Protein AF-A0A536ASY9-F1 (afdb_monomer)

Radius of gyration: 25.12 Å; Cα contacts (8 Å, |Δi|>4): 195; chains: 1; bounding box: 56×52×74 Å

Sequence (266 aa):
MPPTTAVLGLIAFAGVFLFILGVRQLRRSAGGTEDFQARLAAYGVTTAGAQALPQSGGGLRDTMNRLFQPAADRMGRGNTKKGKPSVAEQLQRADLKLRPSEFFMIQLGTAAVLGLIVVLRFHITLGSISVIFSPIAPIIGYFLPTFYVRYRISQRLKKFNGQLGDTLTLLSNALKAGYSFAQAIDTVAKNAVEPIGDEFGRAVREMNLGGSPDEALSNITKRIASNDFDLVATAYSIHRTVGGNLAEILDNIAYTIRERVRIKGE

Solvent-accessible surface area (backbone atoms only — not comparable to full-atom values): 14659 Å² total; per-residue (Å²): 130,67,72,66,58,60,54,52,52,51,51,48,50,49,52,53,49,50,48,52,48,48,53,50,48,49,60,55,53,62,67,55,62,61,65,57,54,55,53,50,62,75,62,70,72,73,88,81,76,80,76,88,76,87,83,82,76,93,46,74,66,59,60,48,48,64,66,44,44,68,57,52,52,55,62,56,62,66,47,65,82,68,84,53,78,48,70,58,53,50,28,53,40,39,72,41,85,59,52,62,69,54,51,50,49,53,24,52,50,38,12,50,51,40,31,50,47,48,51,62,56,35,75,74,70,57,61,84,70,38,67,75,59,54,65,52,42,28,52,50,23,43,47,47,56,58,51,52,45,53,49,44,26,52,52,50,42,51,49,34,61,70,48,42,25,62,49,30,44,55,35,18,52,32,39,71,74,67,41,51,71,70,56,20,41,44,55,45,19,76,71,43,60,84,58,50,10,59,50,36,43,48,28,44,52,40,37,75,73,71,43,51,67,67,57,32,41,49,51,44,34,73,42,60,67,42,70,74,53,42,52,51,44,49,52,50,52,49,33,72,73,76,51,81,64,62,36,59,55,33,38,55,50,18,50,54,47,45,54,54,50,52,66,72,73,108

Secondary structure (DSSP, 8-state):
--HHHHHHHHHHHHHHHHHHHHHHHHHHHTTTHHHHHHHHHHTT---S--PPP------HHHHHHHHHHHHHHHHHHHHGGGTPPPHHHHHHHTT----HHHHHHHHHHHHHHHHHHHHHHHTTTSGGGHHHHTTHHHHHHHHHHHHHHHHHHHHHHHHHHHHHHHHHHHHHHHHHTT--HHHHHHHHHHHPPTTHHHHHHHHHHHHHTT--HHHHHHHHHHHH--HHHHHHHHHHHHHHHH-S-HHHHHHHHHHHHHHHHHHHH-

Foldseek 3Di:
DPPVLVVLVVVLVVLVVVLVVVVVVVVVVLPPPCVVVVVVVVVPDDPPDDDDDDDDDDDPVVVVCVVCVVVCVVVQVVPVVPPDDDPVLLCLLLVNSDDPVRLVVQLQSQLVSQLSCLCSPLVPPPPPVSVVCNVVRSVCSNCVSVVVSVVSSVVLLVVCLVCLLVLLLQLLVCVVVVDDSLVSLVVSLVVDDPPSVVLSVQLNVCVVVVHDNLVSLVVSCSRNVHPLSVLLSVLVVCCVVVNDRNSVVSNVSSVVSVVVVVVVVD

pLDDT: mean 72.55, std 18.94, range [35.75, 96.31]

Structure (mmCIF, N/CA/C/O backbone):
data_AF-A0A536ASY9-F1
#
_entry.id   AF-A0A536ASY9-F1
#
loop_
_atom_site.group_PDB
_atom_site.id
_atom_site.type_symbol
_atom_site.label_atom_id
_atom_site.label_alt_id
_atom_site.label_comp_id
_atom_site.label_asym_id
_atom_site.label_entity_id
_atom_site.label_seq_id
_atom_site.pdbx_PDB_ins_code
_atom_site.Cartn_x
_atom_site.Cartn_y
_atom_site.Cartn_z
_atom_site.occupancy
_atom_site.B_iso_or_equiv
_atom_site.auth_seq_id
_atom_site.auth_comp_id
_atom_site.auth_asym_id
_atom_site.auth_atom_id
_atom_site.pdbx_PDB_model_num
ATOM 1 N N . MET A 1 1 ? 20.660 -11.328 -52.205 1.00 54.00 1 MET A N 1
ATOM 2 C CA . MET A 1 1 ? 20.793 -11.173 -50.738 1.00 54.00 1 MET A CA 1
ATOM 3 C C . MET A 1 1 ? 21.823 -12.182 -50.264 1.00 54.00 1 MET A C 1
ATOM 5 O O . MET A 1 1 ? 21.684 -13.338 -50.646 1.00 54.00 1 MET A O 1
ATOM 9 N N . PRO A 1 2 ? 22.879 -11.783 -49.541 1.00 60.50 2 PRO A N 1
ATOM 10 C CA . PRO A 1 2 ? 23.907 -12.735 -49.146 1.00 60.50 2 PRO A CA 1
ATOM 11 C C . PRO A 1 2 ? 23.332 -13.737 -48.125 1.00 60.50 2 PRO A C 1
ATOM 13 O O . PRO A 1 2 ? 22.653 -13.311 -47.192 1.00 60.50 2 PRO A O 1
ATOM 16 N N . PRO A 1 3 ? 23.580 -15.053 -48.272 1.00 58.06 3 PRO A N 1
ATOM 17 C CA . PRO A 1 3 ? 23.002 -16.100 -47.414 1.00 58.06 3 PRO A CA 1
ATOM 18 C C . PRO A 1 3 ? 23.360 -15.936 -45.928 1.00 58.06 3 PRO A C 1
ATOM 20 O O . PRO A 1 3 ? 22.661 -16.432 -45.047 1.00 58.06 3 PRO A O 1
ATOM 23 N N . THR A 1 4 ? 24.406 -15.169 -45.631 1.00 55.91 4 THR A N 1
ATOM 24 C CA . THR A 1 4 ? 24.848 -14.831 -44.277 1.00 55.91 4 THR A CA 1
ATOM 25 C C . THR A 1 4 ? 23.856 -13.948 -43.513 1.00 55.91 4 THR A C 1
ATOM 27 O O . THR A 1 4 ? 23.767 -14.066 -42.292 1.00 55.91 4 THR A O 1
ATOM 30 N N . THR A 1 5 ? 23.055 -13.108 -44.180 1.00 54.72 5 THR A N 1
ATOM 31 C CA . THR A 1 5 ? 22.102 -12.214 -43.490 1.00 54.72 5 THR A CA 1
ATOM 32 C C . THR A 1 5 ? 20.873 -12.954 -42.978 1.00 54.72 5 THR A C 1
ATOM 34 O O . THR A 1 5 ? 20.378 -12.644 -41.894 1.00 54.72 5 THR A O 1
ATOM 37 N N . ALA A 1 6 ? 20.416 -13.969 -43.714 1.00 59.28 6 ALA A N 1
ATOM 38 C CA . ALA A 1 6 ? 19.323 -14.836 -43.288 1.00 59.28 6 ALA A CA 1
ATOM 39 C C . ALA A 1 6 ? 19.730 -15.683 -42.072 1.00 59.28 6 ALA A C 1
ATOM 41 O O . ALA A 1 6 ? 18.980 -15.769 -41.102 1.00 59.28 6 ALA A O 1
ATOM 42 N N . VAL A 1 7 ? 20.950 -16.233 -42.083 1.00 61.84 7 VAL A N 1
ATOM 43 C CA . VAL A 1 7 ? 21.487 -17.046 -40.980 1.00 61.84 7 VAL A CA 1
ATOM 44 C C . VAL A 1 7 ? 21.657 -16.214 -39.704 1.00 61.84 7 VAL A C 1
ATOM 46 O O . VAL A 1 7 ? 21.221 -16.634 -38.634 1.00 61.84 7 VAL A O 1
ATOM 49 N N . LEU A 1 8 ? 22.210 -15.002 -39.801 1.00 56.38 8 LEU A N 1
ATOM 50 C CA . LEU A 1 8 ? 22.391 -14.123 -38.638 1.00 56.38 8 LEU A CA 1
ATOM 51 C C . LEU A 1 8 ? 21.057 -13.610 -38.070 1.00 56.38 8 LEU A C 1
ATOM 53 O O . LEU A 1 8 ? 20.911 -13.510 -36.851 1.00 56.38 8 LEU A O 1
ATOM 57 N N . GLY A 1 9 ? 20.061 -13.351 -38.925 1.00 57.38 9 GLY A N 1
ATOM 58 C CA . GLY A 1 9 ? 18.705 -13.007 -38.488 1.00 57.38 9 GLY A CA 1
ATOM 59 C C . GLY A 1 9 ? 18.024 -14.139 -37.713 1.00 57.38 9 GLY A C 1
ATOM 60 O O . GLY A 1 9 ? 17.377 -13.889 -36.696 1.00 57.38 9 GLY A O 1
ATOM 61 N N . LEU A 1 10 ? 18.231 -15.387 -38.139 1.00 66.00 10 LEU A N 1
ATOM 62 C CA . LEU A 1 10 ? 17.690 -16.580 -37.483 1.00 66.00 10 LEU A CA 1
ATOM 63 C C . LEU A 1 10 ? 18.351 -16.824 -36.117 1.00 66.00 10 LEU A C 1
ATOM 65 O O . LEU A 1 10 ? 17.661 -17.143 -35.152 1.00 66.00 10 LEU A O 1
ATOM 69 N N . ILE A 1 11 ? 19.660 -16.578 -36.003 1.00 63.66 11 ILE A N 1
ATOM 70 C CA . ILE A 1 11 ? 20.401 -16.659 -34.733 1.00 63.66 11 ILE A CA 1
ATOM 71 C C . ILE A 1 11 ? 19.955 -15.556 -33.762 1.00 63.66 11 ILE A C 1
ATOM 73 O O . ILE A 1 11 ? 19.741 -15.831 -32.581 1.00 63.66 11 ILE A O 1
ATOM 77 N N . ALA A 1 12 ? 19.754 -14.323 -34.241 1.00 57.31 12 ALA A N 1
ATOM 78 C CA . ALA A 1 12 ? 19.241 -13.229 -33.416 1.00 57.31 12 ALA A CA 1
ATOM 79 C C . ALA A 1 12 ? 17.821 -13.524 -32.909 1.00 57.31 12 ALA A C 1
ATOM 81 O O . ALA A 1 12 ? 17.538 -13.361 -31.722 1.00 57.31 12 ALA A O 1
ATOM 82 N N . PHE A 1 13 ? 16.943 -14.012 -33.790 1.00 64.88 13 PHE A N 1
ATOM 83 C CA . PHE A 1 13 ? 15.587 -14.411 -33.426 1.00 64.88 13 PHE A CA 1
ATOM 84 C C . PHE A 1 13 ? 15.594 -15.564 -32.418 1.00 64.88 13 PHE A C 1
ATOM 86 O O . PHE A 1 13 ? 14.902 -15.485 -31.408 1.00 64.88 13 PHE A O 1
ATOM 93 N N . ALA A 1 14 ? 16.430 -16.584 -32.626 1.00 65.62 14 ALA A N 1
ATOM 94 C CA . ALA A 1 14 ? 16.592 -17.696 -31.695 1.00 65.62 14 ALA A CA 1
ATOM 95 C C . ALA A 1 14 ? 17.138 -17.239 -30.333 1.00 65.62 14 ALA A C 1
ATOM 97 O O . ALA A 1 14 ? 16.646 -17.691 -29.305 1.00 65.62 14 ALA A O 1
ATOM 98 N N . GLY A 1 15 ? 18.091 -16.302 -30.297 1.00 62.78 15 GLY A N 1
ATOM 99 C CA . GLY A 1 15 ? 18.631 -15.737 -29.057 1.00 62.78 15 GLY A CA 1
ATOM 100 C C . GLY A 1 15 ? 17.598 -14.922 -28.275 1.00 62.78 15 GLY A C 1
ATOM 101 O O . GLY A 1 15 ? 17.453 -15.099 -27.067 1.00 62.78 15 GLY A O 1
ATOM 102 N N . VAL A 1 16 ? 16.819 -14.082 -28.962 1.00 63.00 16 VAL A N 1
ATOM 103 C CA . VAL A 1 16 ? 15.701 -13.334 -28.361 1.00 63.00 16 VAL A CA 1
ATOM 104 C C . VAL A 1 16 ? 14.607 -14.281 -27.883 1.00 63.00 16 VAL A C 1
ATOM 106 O O . VAL A 1 16 ? 14.083 -14.116 -26.786 1.00 63.00 16 VAL A O 1
ATOM 109 N N . PHE A 1 17 ? 14.287 -15.302 -28.673 1.00 65.31 17 PHE A N 1
ATOM 110 C CA . PHE A 1 17 ? 13.291 -16.308 -28.337 1.00 65.31 17 PHE A CA 1
ATOM 111 C C . PHE A 1 17 ? 13.719 -17.138 -27.123 1.00 65.31 17 PHE A C 1
ATOM 113 O O . PHE A 1 17 ? 12.933 -17.297 -26.194 1.00 65.31 17 PHE A O 1
ATOM 120 N N . LEU A 1 18 ? 14.979 -17.574 -27.061 1.00 64.94 18 LEU A N 1
ATOM 121 C CA . LEU A 1 18 ? 15.555 -18.268 -25.907 1.00 64.94 18 LEU A CA 1
ATOM 122 C C . LEU A 1 18 ? 15.653 -17.366 -24.678 1.00 64.94 18 LEU A C 1
ATOM 124 O O . LEU A 1 18 ? 15.426 -17.841 -23.571 1.00 64.94 18 LEU A O 1
ATOM 128 N N . PHE A 1 19 ? 15.916 -16.069 -24.842 1.00 64.00 19 PHE A N 1
ATOM 129 C CA . PHE A 1 19 ? 15.884 -15.118 -23.734 1.00 64.00 19 PHE A CA 1
ATOM 130 C C . PHE A 1 19 ? 14.463 -14.906 -23.208 1.00 64.00 19 PHE A C 1
ATOM 132 O O . PHE A 1 19 ? 14.239 -14.951 -22.002 1.00 64.00 19 PHE A O 1
ATOM 139 N N . ILE A 1 20 ? 13.479 -14.737 -24.094 1.00 64.44 20 ILE A N 1
ATOM 140 C CA . ILE A 1 20 ? 12.064 -14.622 -23.720 1.00 64.44 20 ILE A CA 1
ATOM 141 C C . ILE A 1 20 ? 11.587 -15.913 -23.049 1.00 64.44 20 ILE A C 1
ATOM 143 O O . ILE A 1 20 ? 10.871 -15.847 -22.049 1.00 64.44 20 ILE A O 1
ATOM 147 N N . LEU A 1 21 ? 11.997 -17.077 -23.557 1.00 65.44 21 LEU A N 1
ATOM 148 C CA . LEU A 1 21 ? 11.719 -18.370 -22.940 1.00 65.44 21 LEU A CA 1
ATOM 149 C C . LEU A 1 21 ? 12.423 -18.514 -21.592 1.00 65.44 21 LEU A C 1
ATOM 151 O O . LEU A 1 21 ? 11.775 -18.932 -20.643 1.00 65.44 21 LEU A O 1
ATOM 155 N N . GLY A 1 22 ? 13.679 -18.090 -21.465 1.00 61.22 22 GLY A N 1
ATOM 156 C CA . GLY A 1 22 ? 14.439 -18.104 -20.216 1.00 61.22 22 GLY A CA 1
ATOM 157 C C . GLY A 1 22 ? 13.829 -17.184 -19.161 1.00 61.22 22 GLY A C 1
ATOM 158 O O . GLY A 1 22 ? 13.623 -17.596 -18.027 1.00 61.22 22 GLY A O 1
ATOM 159 N N . VAL A 1 23 ? 13.418 -15.972 -19.539 1.00 59.25 23 VAL A N 1
ATOM 160 C CA . VAL A 1 23 ? 12.699 -15.042 -18.656 1.00 59.25 23 VAL A CA 1
ATOM 161 C C . VAL A 1 23 ? 11.307 -15.577 -18.305 1.00 59.25 23 VAL A C 1
ATOM 163 O O . VAL A 1 23 ? 10.875 -15.439 -17.162 1.00 59.25 23 VAL A O 1
ATOM 166 N N . ARG A 1 24 ? 10.596 -16.229 -19.237 1.00 63.19 24 ARG A N 1
ATOM 167 C CA . ARG A 1 24 ? 9.318 -16.912 -18.949 1.00 63.19 24 ARG A CA 1
ATOM 168 C C . ARG A 1 24 ? 9.499 -18.125 -18.039 1.00 63.19 24 ARG A C 1
ATOM 170 O O . ARG A 1 24 ? 8.642 -18.367 -17.195 1.00 63.19 24 ARG A O 1
ATOM 177 N N . GLN A 1 25 ? 10.594 -18.859 -18.186 1.00 56.12 25 GLN A N 1
ATOM 178 C CA . GLN A 1 25 ? 10.929 -20.023 -17.377 1.00 56.12 25 GLN A CA 1
ATOM 179 C C . GLN A 1 25 ? 11.357 -19.597 -15.972 1.00 56.12 25 GLN A C 1
ATOM 181 O O . GLN A 1 25 ? 10.863 -20.172 -15.010 1.00 56.12 25 GLN A O 1
ATOM 186 N N . LEU A 1 26 ? 12.142 -18.522 -15.834 1.00 53.06 26 LEU A N 1
ATOM 187 C CA . LEU A 1 26 ? 12.414 -17.894 -14.539 1.00 53.06 26 LEU A CA 1
ATOM 188 C C . LEU A 1 26 ? 11.131 -17.350 -13.900 1.00 53.06 26 LEU A C 1
ATOM 190 O O . LEU A 1 26 ? 10.909 -17.575 -12.718 1.00 53.06 26 LEU A O 1
ATOM 194 N N . ARG A 1 27 ? 10.240 -16.705 -14.668 1.00 53.81 27 ARG A N 1
ATOM 195 C CA . ARG A 1 27 ? 8.932 -16.256 -14.155 1.00 53.81 27 ARG A CA 1
ATOM 196 C C . ARG A 1 27 ? 8.034 -17.410 -13.702 1.00 53.81 27 ARG A C 1
ATOM 198 O O . ARG A 1 27 ? 7.307 -17.234 -12.734 1.00 53.81 27 ARG A O 1
ATOM 205 N N . ARG A 1 28 ? 8.073 -18.571 -14.368 1.00 47.38 28 ARG A N 1
ATOM 206 C CA . ARG A 1 28 ? 7.365 -19.782 -13.910 1.00 47.38 28 ARG A CA 1
ATOM 207 C C . ARG A 1 28 ? 8.033 -20.401 -12.683 1.00 47.38 28 ARG A C 1
ATOM 209 O O . ARG A 1 28 ? 7.335 -20.833 -11.777 1.00 47.38 28 ARG A O 1
ATOM 216 N N . SER A 1 29 ? 9.363 -20.401 -12.624 1.00 40.88 29 SER A N 1
ATOM 217 C CA . SER A 1 29 ? 10.111 -20.964 -11.496 1.00 40.88 29 SER A CA 1
ATOM 218 C C . SER A 1 29 ? 10.029 -20.095 -10.235 1.00 40.88 29 SER A C 1
ATOM 220 O O . SER A 1 29 ? 10.077 -20.631 -9.134 1.00 40.88 29 SER A O 1
ATOM 222 N N . ALA A 1 30 ? 9.816 -18.783 -10.381 1.00 43.06 30 ALA A N 1
ATOM 223 C CA . ALA A 1 30 ? 9.540 -17.857 -9.281 1.00 43.06 30 ALA A CA 1
ATOM 224 C C . ALA A 1 30 ? 8.180 -18.102 -8.591 1.00 43.06 30 ALA A C 1
ATOM 226 O O . ALA A 1 30 ? 7.923 -17.532 -7.535 1.00 43.06 30 ALA A O 1
ATOM 227 N N . GLY A 1 31 ? 7.313 -18.950 -9.162 1.00 38.94 31 GLY A N 1
ATOM 228 C CA . GLY A 1 31 ? 6.068 -19.397 -8.531 1.00 38.94 31 GLY A CA 1
ATOM 229 C C . GLY A 1 31 ? 6.172 -20.722 -7.764 1.00 38.94 31 GLY A C 1
ATOM 230 O O . GLY A 1 31 ? 5.204 -21.098 -7.122 1.00 38.94 31 GLY A O 1
ATOM 231 N N . GLY A 1 32 ? 7.300 -21.444 -7.831 1.00 37.22 32 GLY A N 1
ATOM 232 C CA . GLY A 1 32 ? 7.384 -22.836 -7.353 1.00 37.22 32 GLY A CA 1
ATOM 233 C C . GLY A 1 32 ? 8.095 -23.054 -6.015 1.00 37.22 32 GLY A C 1
ATOM 234 O O . GLY A 1 32 ? 7.998 -24.136 -5.442 1.00 37.22 32 GLY A O 1
ATOM 235 N N . THR A 1 33 ? 8.830 -22.065 -5.502 1.00 44.41 33 THR A N 1
ATOM 236 C CA . THR A 1 33 ? 9.664 -22.260 -4.301 1.00 44.41 33 THR A CA 1
ATOM 237 C C . THR A 1 33 ? 8.915 -22.005 -2.991 1.00 44.41 33 THR A C 1
ATOM 239 O O . THR A 1 33 ? 9.311 -22.542 -1.957 1.00 44.41 33 THR A O 1
ATOM 242 N N . GLU A 1 34 ? 7.824 -21.231 -3.027 1.00 45.38 34 GLU A N 1
ATOM 243 C CA . GLU A 1 34 ? 6.980 -20.976 -1.850 1.00 45.38 34 GLU A CA 1
ATOM 244 C C . GLU A 1 34 ? 6.149 -22.205 -1.456 1.00 45.38 34 GLU A C 1
ATOM 246 O O . GLU A 1 34 ? 6.041 -22.486 -0.267 1.00 45.38 34 GLU A O 1
ATOM 251 N N . ASP A 1 35 ? 5.667 -23.006 -2.414 1.00 49.31 35 ASP A N 1
ATOM 252 C CA . ASP A 1 35 ? 4.874 -24.209 -2.114 1.00 49.31 35 ASP A CA 1
ATOM 253 C C . ASP A 1 35 ? 5.671 -25.253 -1.324 1.00 49.31 35 ASP A C 1
ATOM 255 O O . ASP A 1 35 ? 5.129 -25.940 -0.462 1.00 49.31 35 ASP A O 1
ATOM 259 N N . PHE A 1 36 ? 6.976 -25.369 -1.577 1.00 46.22 36 PHE A N 1
ATOM 260 C CA . PHE A 1 36 ? 7.814 -26.360 -0.906 1.00 46.22 36 PHE A CA 1
ATOM 261 C C . PHE A 1 36 ? 8.186 -25.933 0.521 1.00 46.22 36 PHE A C 1
ATOM 263 O O . PHE A 1 36 ? 8.104 -26.734 1.450 1.00 46.22 36 PHE A O 1
ATOM 270 N N . GLN A 1 37 ? 8.533 -24.658 0.724 1.00 48.84 37 GLN A N 1
ATOM 271 C CA . GLN A 1 37 ? 8.855 -24.132 2.056 1.00 48.84 37 GLN A CA 1
ATOM 272 C C . GLN A 1 37 ? 7.610 -23.959 2.937 1.00 48.84 37 GLN A C 1
ATOM 274 O O . GLN A 1 37 ? 7.674 -24.264 4.128 1.00 48.84 37 GLN A O 1
ATOM 279 N N . ALA A 1 38 ? 6.467 -23.562 2.364 1.00 51.09 38 ALA A N 1
ATOM 280 C CA . ALA A 1 38 ? 5.193 -23.486 3.080 1.00 51.09 38 ALA A CA 1
ATOM 281 C C . ALA A 1 38 ? 4.694 -24.874 3.524 1.00 51.09 38 ALA A C 1
ATOM 283 O O . ALA A 1 38 ? 4.162 -25.013 4.624 1.00 51.09 38 ALA A O 1
ATOM 284 N N . ARG A 1 39 ? 4.937 -25.921 2.719 1.00 54.00 39 ARG A N 1
ATOM 285 C CA . ARG A 1 39 ? 4.650 -27.317 3.095 1.00 54.00 39 ARG A CA 1
ATOM 286 C C . ARG A 1 39 ? 5.547 -27.824 4.222 1.00 54.00 39 ARG A C 1
ATOM 288 O O . ARG A 1 39 ? 5.068 -28.543 5.087 1.00 54.00 39 ARG A O 1
ATOM 295 N N . LEU A 1 40 ? 6.820 -27.434 4.253 1.00 54.59 40 LEU A N 1
ATOM 296 C CA . LEU A 1 40 ? 7.745 -27.847 5.315 1.00 54.59 40 LEU A CA 1
ATOM 297 C C . LEU A 1 40 ? 7.456 -27.145 6.651 1.00 54.59 40 LEU A C 1
ATOM 299 O O . LEU A 1 40 ? 7.537 -27.778 7.701 1.00 54.59 40 LEU A O 1
ATOM 303 N N . ALA A 1 41 ? 7.048 -25.873 6.613 1.00 55.72 41 ALA A N 1
ATOM 304 C CA . ALA A 1 41 ? 6.627 -25.130 7.802 1.00 55.72 41 ALA A CA 1
ATOM 305 C C . ALA A 1 41 ? 5.331 -25.690 8.420 1.00 55.72 41 ALA A C 1
ATOM 307 O O . ALA A 1 41 ? 5.194 -25.702 9.641 1.00 55.72 41 ALA A O 1
ATOM 308 N N . ALA A 1 42 ? 4.418 -26.217 7.594 1.00 54.91 42 ALA A N 1
ATOM 309 C CA . ALA A 1 42 ? 3.191 -26.868 8.056 1.00 54.91 42 ALA A CA 1
ATOM 310 C C . ALA A 1 42 ? 3.430 -28.210 8.780 1.00 54.91 42 ALA A C 1
ATOM 312 O O . ALA A 1 42 ? 2.560 -28.652 9.524 1.00 54.91 42 ALA A O 1
ATOM 313 N N . TYR A 1 43 ? 4.597 -28.844 8.598 1.00 55.97 43 TYR A N 1
ATOM 314 C CA . TYR A 1 43 ? 4.920 -30.142 9.206 1.00 55.97 43 TYR A CA 1
ATOM 315 C C . TYR A 1 43 ? 5.784 -30.068 10.471 1.00 55.97 43 TYR A C 1
ATOM 317 O O . TYR A 1 43 ? 6.100 -31.114 11.030 1.00 55.97 43 TYR A O 1
ATOM 325 N N . GLY A 1 44 ? 6.150 -28.873 10.956 1.00 47.00 44 GLY A N 1
ATOM 326 C CA . GLY A 1 44 ? 6.787 -28.718 12.272 1.00 47.00 44 GLY A CA 1
ATOM 327 C C . GLY A 1 44 ? 8.039 -29.581 12.490 1.00 47.00 44 GLY A C 1
ATOM 328 O O . GLY A 1 44 ? 8.325 -29.966 13.622 1.00 47.00 44 GLY A O 1
ATOM 329 N N . VAL A 1 45 ? 8.777 -29.919 11.426 1.00 40.56 45 VAL A N 1
ATOM 330 C CA . VAL A 1 45 ? 9.991 -30.734 11.536 1.00 40.56 45 VAL A CA 1
ATOM 331 C C . VAL A 1 45 ? 11.114 -29.844 12.056 1.00 40.56 45 VAL A C 1
ATOM 333 O O . VAL A 1 45 ? 11.728 -29.073 11.320 1.00 40.56 45 VAL A O 1
ATOM 336 N N . THR A 1 46 ? 11.370 -29.945 13.355 1.00 41.53 46 THR A N 1
ATOM 337 C CA . THR A 1 46 ? 12.570 -29.422 13.995 1.00 41.53 46 THR A CA 1
ATOM 338 C C . THR A 1 46 ? 13.791 -30.103 13.378 1.00 41.53 46 THR A C 1
ATOM 340 O O . THR A 1 46 ? 13.939 -31.322 13.405 1.00 41.53 46 THR A O 1
ATOM 343 N N . THR A 1 47 ? 14.706 -29.318 12.809 1.00 45.19 47 THR A N 1
ATOM 344 C CA . THR A 1 47 ? 16.026 -29.783 12.357 1.00 45.19 47 THR A CA 1
ATOM 345 C C . THR A 1 47 ? 16.941 -30.049 13.556 1.00 45.19 47 THR A C 1
ATOM 347 O O . THR A 1 47 ? 18.009 -29.459 13.684 1.00 45.19 47 THR A O 1
ATOM 350 N N . ALA A 1 48 ? 16.515 -30.929 14.456 1.00 40.75 48 ALA A N 1
ATOM 351 C CA . ALA A 1 48 ? 17.344 -31.534 15.485 1.00 40.75 48 ALA A CA 1
ATOM 352 C C . ALA A 1 48 ? 17.624 -32.978 15.044 1.00 40.75 48 ALA A C 1
ATOM 354 O O . ALA A 1 48 ? 16.984 -33.910 15.517 1.00 40.75 48 ALA A O 1
ATOM 355 N N . GLY A 1 49 ? 18.524 -33.161 14.068 1.00 41.03 49 GLY A N 1
ATOM 356 C CA . GLY A 1 49 ? 18.952 -34.513 13.676 1.00 41.03 49 GLY A CA 1
ATOM 357 C C . GLY A 1 49 ? 19.315 -34.775 12.214 1.00 41.03 49 GLY A C 1
ATOM 358 O O . GLY A 1 49 ? 19.535 -35.931 11.872 1.00 41.03 49 GLY A O 1
ATOM 359 N N . ALA A 1 50 ? 19.422 -33.773 11.336 1.00 38.12 50 ALA A N 1
ATOM 360 C CA . ALA A 1 50 ? 19.966 -34.006 9.995 1.00 38.12 50 ALA A CA 1
ATOM 361 C C . ALA A 1 50 ? 21.498 -33.887 10.028 1.00 38.12 50 ALA A C 1
ATOM 363 O O . ALA A 1 50 ? 22.061 -32.800 9.898 1.00 38.12 50 ALA A O 1
ATOM 364 N N . GLN A 1 51 ? 22.157 -35.023 10.264 1.00 35.75 51 GLN A N 1
ATOM 365 C CA . GLN A 1 51 ? 23.597 -35.200 10.093 1.00 35.75 51 GLN A CA 1
ATOM 366 C C . GLN A 1 51 ? 24.061 -34.666 8.732 1.00 35.75 51 GLN A C 1
ATOM 368 O O . GLN A 1 51 ? 23.413 -34.858 7.702 1.00 35.75 51 GLN A O 1
ATOM 373 N N . ALA A 1 52 ? 25.206 -33.987 8.763 1.00 46.38 52 ALA A N 1
ATOM 374 C CA . ALA A 1 52 ? 25.883 -33.426 7.611 1.00 46.38 52 ALA A CA 1
ATOM 375 C C . ALA A 1 52 ? 26.131 -34.483 6.522 1.00 46.38 52 ALA A C 1
ATOM 377 O O . ALA A 1 52 ? 26.825 -35.472 6.752 1.00 46.38 52 ALA A O 1
ATOM 378 N N . LEU A 1 53 ? 25.631 -34.219 5.314 1.00 38.06 53 LEU A N 1
ATOM 379 C CA . LEU A 1 53 ? 26.140 -34.833 4.090 1.00 38.06 53 LEU A CA 1
ATOM 380 C C . LEU A 1 53 ? 27.089 -33.834 3.405 1.00 38.06 53 LEU A C 1
ATOM 382 O O . LEU A 1 53 ? 26.690 -32.691 3.163 1.00 38.06 53 LEU A O 1
ATOM 386 N N . PRO A 1 54 ? 28.336 -34.223 3.085 1.00 43.66 54 PRO A N 1
ATOM 387 C CA . PRO A 1 54 ? 29.291 -33.352 2.421 1.00 43.66 54 PRO A CA 1
ATOM 388 C C . PRO A 1 54 ? 28.978 -33.300 0.922 1.00 43.66 54 PRO A C 1
ATOM 390 O O . PRO A 1 54 ? 29.125 -34.295 0.216 1.00 43.66 54 PRO A O 1
ATOM 393 N N . GLN A 1 55 ? 28.573 -32.136 0.410 1.00 42.94 55 GLN A N 1
ATOM 394 C CA . GLN A 1 55 ? 28.591 -31.890 -1.034 1.00 42.94 55 GLN A CA 1
ATOM 395 C C . GLN A 1 55 ? 29.900 -31.206 -1.421 1.00 42.94 55 GLN A C 1
ATOM 397 O O . GLN A 1 55 ? 30.044 -29.986 -1.391 1.00 42.94 55 GLN A O 1
ATOM 402 N N . SER A 1 56 ? 30.873 -32.050 -1.758 1.00 43.25 56 SER A N 1
ATOM 403 C CA . SER A 1 56 ? 32.052 -31.704 -2.542 1.00 43.25 56 SER A CA 1
ATOM 404 C C . SER A 1 56 ? 31.660 -31.104 -3.894 1.00 43.25 56 SER A C 1
ATOM 406 O O . SER A 1 56 ? 30.768 -31.620 -4.564 1.00 43.25 56 SER A O 1
ATOM 408 N N . GLY A 1 57 ? 32.418 -30.103 -4.347 1.00 38.28 57 GLY A N 1
ATOM 409 C CA . GLY A 1 57 ? 32.569 -29.813 -5.775 1.00 38.28 57 GLY A CA 1
ATOM 410 C C . GLY A 1 57 ? 32.536 -28.330 -6.110 1.00 38.28 57 GLY A C 1
ATOM 411 O O . GLY A 1 57 ? 31.491 -27.801 -6.470 1.00 38.28 57 GLY A O 1
ATOM 412 N N . GLY A 1 58 ? 33.695 -27.671 -6.026 1.00 52.16 58 GLY A N 1
ATOM 413 C CA . GLY A 1 58 ? 33.880 -26.264 -6.376 1.00 52.16 58 GLY A CA 1
ATOM 414 C C . GLY A 1 58 ? 33.426 -25.947 -7.800 1.00 52.16 58 GLY A C 1
ATOM 415 O O . GLY A 1 58 ? 34.115 -26.243 -8.775 1.00 52.16 58 GLY A O 1
ATOM 416 N N . GLY A 1 59 ? 32.264 -25.313 -7.912 1.00 56.12 59 GLY A N 1
ATOM 417 C CA . GLY A 1 59 ? 31.766 -24.777 -9.165 1.00 56.12 59 GLY A CA 1
ATOM 418 C C . GLY A 1 59 ? 32.305 -23.372 -9.407 1.00 56.12 59 GLY A C 1
ATOM 419 O O . GLY A 1 59 ? 32.419 -22.574 -8.479 1.00 56.12 59 GLY A O 1
ATOM 420 N N . LEU A 1 60 ? 32.514 -23.031 -10.682 1.00 52.09 60 LEU A N 1
ATOM 421 C CA . LEU A 1 60 ? 32.777 -21.672 -11.183 1.00 52.09 60 LEU A CA 1
ATOM 422 C C . LEU A 1 60 ? 31.878 -20.610 -10.509 1.00 52.09 60 LEU A C 1
ATOM 424 O O . LEU A 1 60 ? 32.283 -19.474 -10.303 1.00 52.09 60 LEU A O 1
ATOM 428 N N . ARG A 1 61 ? 30.662 -21.008 -10.120 1.00 52.38 61 ARG A N 1
ATOM 429 C CA . ARG A 1 61 ? 29.656 -20.215 -9.404 1.00 52.38 61 ARG A CA 1
ATOM 430 C C . ARG A 1 61 ? 30.104 -19.724 -8.020 1.00 52.38 61 ARG A C 1
ATOM 432 O O . ARG A 1 61 ? 29.823 -18.574 -7.695 1.00 52.38 61 ARG A O 1
ATOM 439 N N . ASP A 1 62 ? 30.818 -20.529 -7.237 1.00 59.91 62 ASP A N 1
ATOM 440 C CA . ASP A 1 62 ? 31.253 -20.148 -5.883 1.00 59.91 62 ASP A CA 1
ATOM 441 C C . ASP A 1 62 ? 32.501 -19.266 -5.911 1.00 59.91 62 ASP A C 1
ATOM 443 O O . ASP A 1 62 ? 32.610 -18.299 -5.152 1.00 59.91 62 ASP A O 1
ATOM 447 N N . THR A 1 63 ? 33.412 -19.532 -6.848 1.00 63.69 63 THR A N 1
ATOM 448 C CA . THR A 1 63 ? 34.584 -18.687 -7.105 1.00 63.69 63 THR A CA 1
ATOM 449 C C . THR A 1 63 ? 34.170 -17.329 -7.669 1.00 63.69 63 THR A C 1
ATOM 451 O O . THR A 1 63 ? 34.696 -16.306 -7.239 1.00 63.69 63 THR A O 1
ATOM 454 N N . MET A 1 64 ? 33.176 -17.295 -8.564 1.00 51.44 64 MET A N 1
ATOM 455 C CA . MET A 1 64 ? 32.605 -16.050 -9.092 1.00 51.44 64 MET A CA 1
ATOM 456 C C . MET A 1 64 ? 31.845 -15.278 -8.008 1.00 51.44 64 MET A C 1
ATOM 458 O O . MET A 1 64 ? 32.035 -14.071 -7.883 1.00 51.44 64 MET A O 1
ATOM 462 N N . ASN A 1 65 ? 31.057 -15.951 -7.161 1.00 54.28 65 ASN A N 1
ATOM 463 C CA . ASN A 1 65 ? 30.390 -15.298 -6.032 1.00 54.28 65 ASN A CA 1
ATOM 464 C C . ASN A 1 65 ? 31.392 -14.652 -5.066 1.00 54.28 65 ASN A C 1
ATOM 466 O O . ASN A 1 65 ? 31.187 -13.510 -4.665 1.00 54.28 65 ASN A O 1
ATOM 470 N N . ARG A 1 66 ? 32.507 -15.319 -4.746 1.00 61.88 66 ARG A N 1
ATOM 471 C CA . ARG A 1 66 ? 33.571 -14.729 -3.913 1.00 61.88 66 ARG A CA 1
ATOM 472 C C . ARG A 1 66 ? 34.293 -13.563 -4.594 1.00 61.88 66 ARG A C 1
ATOM 474 O O . ARG A 1 66 ? 34.686 -12.624 -3.909 1.00 61.88 66 ARG A O 1
ATOM 481 N N . LEU A 1 67 ? 34.433 -13.587 -5.923 1.00 62.44 67 LEU A N 1
ATOM 482 C CA . LEU A 1 67 ? 35.056 -12.500 -6.688 1.00 62.44 67 LEU A CA 1
ATOM 483 C C . LEU A 1 67 ? 34.175 -11.241 -6.764 1.00 62.44 67 LEU A C 1
ATOM 485 O O . LEU A 1 67 ? 34.688 -10.125 -6.710 1.00 62.44 67 LEU A O 1
ATOM 489 N N . PHE A 1 68 ? 32.854 -11.410 -6.891 1.00 56.88 68 PHE A N 1
ATOM 490 C CA . PHE A 1 68 ? 31.915 -10.304 -7.120 1.00 56.88 68 PHE A CA 1
ATOM 491 C C . PHE A 1 68 ? 31.221 -9.784 -5.854 1.00 56.88 68 PHE A C 1
ATOM 493 O O . PHE A 1 68 ? 30.703 -8.666 -5.872 1.00 56.88 68 PHE A O 1
ATOM 500 N N . GLN A 1 69 ? 31.262 -10.522 -4.741 1.00 60.25 69 GLN A N 1
ATOM 501 C CA . GLN A 1 69 ? 30.798 -10.060 -3.424 1.00 60.25 69 GLN A CA 1
ATOM 502 C C . GLN A 1 69 ? 31.395 -8.708 -2.984 1.00 60.25 69 GLN A C 1
ATOM 504 O O . GLN A 1 69 ? 30.616 -7.820 -2.636 1.00 60.25 69 GLN A O 1
ATOM 509 N N . PRO A 1 70 ? 32.718 -8.452 -3.065 1.00 54.31 70 PRO A N 1
ATOM 510 C CA . PRO A 1 70 ? 33.268 -7.164 -2.636 1.00 54.31 70 PRO A CA 1
ATOM 511 C C . PRO A 1 70 ? 32.852 -5.990 -3.539 1.00 54.31 70 PRO A C 1
ATOM 513 O O . PRO A 1 70 ? 32.790 -4.850 -3.074 1.00 54.31 70 PRO A O 1
ATOM 516 N N . ALA A 1 71 ? 32.528 -6.240 -4.812 1.00 55.28 71 ALA A N 1
ATOM 517 C CA . ALA A 1 71 ? 31.991 -5.225 -5.719 1.00 55.28 71 ALA A CA 1
ATOM 518 C C . ALA A 1 71 ? 30.498 -4.962 -5.456 1.00 55.28 71 ALA A C 1
ATOM 520 O O . ALA A 1 71 ? 30.078 -3.804 -5.428 1.00 55.28 71 ALA A O 1
ATOM 521 N N . ALA A 1 72 ? 29.719 -6.016 -5.192 1.00 54.81 72 ALA A N 1
ATOM 522 C CA . ALA A 1 72 ? 28.307 -5.929 -4.826 1.00 54.81 72 ALA A CA 1
ATOM 523 C C . ALA A 1 72 ? 28.102 -5.206 -3.481 1.00 54.81 72 ALA A C 1
ATOM 525 O O . ALA A 1 72 ? 27.232 -4.341 -3.379 1.00 54.81 72 ALA A O 1
ATOM 526 N N . ASP A 1 73 ? 28.964 -5.460 -2.492 1.00 56.03 73 ASP A N 1
ATOM 527 C CA . ASP A 1 73 ? 28.911 -4.799 -1.183 1.00 56.03 73 ASP A CA 1
ATOM 528 C C . ASP A 1 73 ? 29.350 -3.330 -1.241 1.00 56.03 73 ASP A C 1
ATOM 530 O O . ASP A 1 73 ? 28.778 -2.478 -0.553 1.00 56.03 73 ASP A O 1
ATOM 534 N N . ARG A 1 74 ? 30.327 -2.986 -2.094 1.00 54.94 74 ARG A N 1
ATOM 535 C CA . ARG A 1 74 ? 30.751 -1.587 -2.295 1.00 54.94 74 ARG A CA 1
ATOM 536 C C . ARG A 1 74 ? 29.713 -0.770 -3.064 1.00 54.94 74 ARG A C 1
ATOM 538 O O . ARG A 1 74 ? 29.494 0.391 -2.722 1.00 54.94 74 ARG A O 1
ATOM 545 N N . MET A 1 75 ? 29.024 -1.368 -4.036 1.00 50.12 75 MET A N 1
ATOM 546 C CA . MET A 1 75 ? 27.914 -0.709 -4.739 1.00 50.12 75 MET A CA 1
ATOM 547 C C . MET A 1 75 ? 26.638 -0.636 -3.880 1.00 50.12 75 MET A C 1
ATOM 549 O O . MET A 1 75 ? 25.899 0.346 -3.964 1.00 50.12 75 MET A O 1
ATOM 553 N N . GLY A 1 76 ? 26.405 -1.626 -3.010 1.00 45.03 76 GLY A N 1
ATOM 554 C CA . GLY A 1 76 ? 25.275 -1.665 -2.078 1.00 45.03 76 GLY A CA 1
ATOM 555 C C . GLY A 1 76 ? 25.390 -0.676 -0.913 1.00 45.03 76 GLY A C 1
ATOM 556 O O . GLY A 1 76 ? 24.391 -0.077 -0.517 1.00 45.03 76 GLY A O 1
ATOM 557 N N . ARG A 1 77 ? 26.602 -0.431 -0.393 1.00 44.75 77 ARG A N 1
ATOM 558 C CA . ARG A 1 77 ? 26.821 0.490 0.742 1.00 44.75 77 ARG A CA 1
ATOM 559 C C . ARG A 1 77 ? 26.895 1.974 0.372 1.00 44.75 77 ARG A C 1
ATOM 561 O O . ARG A 1 77 ? 26.712 2.816 1.246 1.00 44.75 77 ARG A O 1
ATOM 568 N N . GLY A 1 78 ? 27.131 2.320 -0.894 1.00 38.53 78 GLY A N 1
ATOM 569 C CA . GLY A 1 78 ? 27.196 3.723 -1.330 1.00 38.53 78 GLY A CA 1
ATOM 570 C C . GLY A 1 78 ? 25.831 4.420 -1.419 1.00 38.53 78 GLY A C 1
ATOM 571 O O . GLY A 1 78 ? 25.739 5.631 -1.221 1.00 38.53 78 GLY A O 1
ATOM 572 N N . ASN A 1 79 ? 24.757 3.666 -1.679 1.00 43.31 79 ASN A N 1
ATOM 573 C CA . ASN A 1 79 ? 23.431 4.228 -1.965 1.00 43.31 79 ASN A CA 1
ATOM 574 C C . ASN A 1 79 ? 22.468 4.273 -0.768 1.00 43.31 79 ASN A C 1
ATOM 576 O O . ASN A 1 79 ? 21.459 4.975 -0.843 1.00 43.31 79 ASN A O 1
ATOM 580 N N . THR A 1 80 ? 22.777 3.612 0.350 1.00 44.03 80 THR A N 1
ATOM 581 C CA . THR A 1 80 ? 21.964 3.680 1.580 1.00 44.03 80 THR A CA 1
ATOM 582 C C . THR A 1 80 ? 22.101 5.016 2.321 1.00 44.03 80 THR A C 1
ATOM 584 O O . THR A 1 80 ? 21.215 5.377 3.087 1.00 44.03 80 THR A O 1
ATOM 587 N N . LYS A 1 81 ? 23.135 5.824 2.035 1.00 44.34 81 LYS A N 1
ATOM 588 C CA . LYS A 1 81 ? 23.320 7.168 2.624 1.00 44.34 81 LYS A CA 1
ATOM 589 C C . LYS A 1 81 ? 22.455 8.284 2.006 1.00 44.34 81 LYS A C 1
ATOM 591 O O . LYS A 1 81 ? 22.536 9.416 2.464 1.00 44.34 81 LYS A O 1
ATOM 596 N N . LYS A 1 82 ? 21.632 8.010 0.982 1.00 43.22 82 LYS A N 1
ATOM 597 C CA . LYS A 1 82 ? 20.830 9.040 0.274 1.00 43.22 82 LYS A CA 1
ATOM 598 C C . LYS A 1 82 ? 19.313 8.799 0.262 1.00 43.22 82 LYS A C 1
ATOM 600 O O . LYS A 1 82 ? 18.631 9.334 -0.607 1.00 43.22 82 LYS A O 1
ATOM 605 N N . GLY A 1 83 ? 18.776 7.997 1.186 1.00 45.81 83 GLY A N 1
ATOM 606 C CA . GLY A 1 83 ? 17.321 7.810 1.321 1.00 45.81 83 GLY A CA 1
ATOM 607 C C . GLY A 1 83 ? 16.633 7.202 0.089 1.00 45.81 83 GLY A C 1
ATOM 608 O O . GLY A 1 83 ? 15.423 7.329 -0.070 1.00 45.81 83 GLY A O 1
ATOM 609 N N . LYS A 1 84 ? 17.391 6.565 -0.817 1.00 45.25 84 LYS A N 1
ATOM 610 C CA . LYS A 1 84 ? 16.834 5.872 -1.983 1.00 45.25 84 LYS A CA 1
ATOM 611 C C . LYS A 1 84 ? 16.494 4.432 -1.580 1.00 45.25 84 LYS A C 1
ATOM 613 O O . LYS A 1 84 ? 17.382 3.755 -1.061 1.00 45.25 84 LYS A O 1
ATOM 618 N N . PRO A 1 85 ? 15.261 3.953 -1.830 1.00 55.28 85 PRO A N 1
ATOM 619 C CA . PRO A 1 85 ? 14.846 2.612 -1.436 1.00 55.28 85 PRO A CA 1
ATOM 620 C C . PRO A 1 85 ? 15.711 1.557 -2.126 1.00 55.28 85 PRO A C 1
ATOM 622 O O . PRO A 1 85 ? 16.029 1.687 -3.317 1.00 55.28 85 PRO A O 1
ATOM 625 N N . SER A 1 86 ? 16.089 0.520 -1.375 1.00 64.88 86 SER A N 1
ATOM 626 C CA . SER A 1 86 ? 16.910 -0.590 -1.878 1.00 64.88 86 SER A CA 1
ATOM 627 C C . SER A 1 86 ? 16.232 -1.270 -3.072 1.00 64.88 86 SER A C 1
ATOM 629 O O . SER A 1 86 ? 15.010 -1.251 -3.201 1.00 64.88 86 SER A O 1
ATOM 631 N N . VAL A 1 87 ? 17.002 -1.912 -3.955 1.00 60.09 87 VAL A N 1
ATOM 632 C CA . VAL A 1 87 ? 16.436 -2.691 -5.074 1.00 60.09 87 VAL A CA 1
ATOM 633 C C . VAL A 1 87 ? 15.493 -3.780 -4.549 1.00 60.09 87 VAL A C 1
ATOM 635 O O . VAL A 1 87 ? 14.429 -3.987 -5.121 1.00 60.09 87 VAL A O 1
ATOM 638 N N . ALA A 1 88 ? 15.824 -4.401 -3.412 1.00 58.59 88 ALA A N 1
ATOM 639 C CA . ALA A 1 88 ? 14.944 -5.355 -2.735 1.00 58.59 88 ALA A CA 1
ATOM 640 C C . ALA A 1 88 ? 13.617 -4.710 -2.295 1.00 58.59 88 ALA A C 1
ATOM 642 O O . ALA A 1 88 ? 12.548 -5.276 -2.494 1.00 58.59 88 ALA A O 1
ATOM 643 N N . GLU A 1 89 ? 13.685 -3.491 -1.764 1.00 62.00 89 GLU A N 1
ATOM 644 C CA . GLU A 1 89 ? 12.518 -2.731 -1.318 1.00 62.00 89 GLU A CA 1
ATOM 645 C C . GLU A 1 89 ? 11.646 -2.288 -2.503 1.00 62.00 89 GLU A C 1
ATOM 647 O O . GLU A 1 89 ? 10.424 -2.348 -2.433 1.00 62.00 89 GLU A O 1
ATOM 652 N N . GLN A 1 90 ? 12.252 -1.909 -3.632 1.00 60.25 90 GLN A N 1
ATOM 653 C CA . GLN A 1 90 ? 11.524 -1.606 -4.869 1.00 60.25 90 GLN A CA 1
ATOM 654 C C . GLN A 1 90 ? 10.832 -2.851 -5.440 1.00 60.25 90 GLN A C 1
ATOM 656 O O . GLN A 1 90 ? 9.686 -2.763 -5.873 1.00 60.25 90 GLN A O 1
ATOM 661 N N . LEU A 1 91 ? 11.488 -4.013 -5.414 1.00 63.38 91 LEU A N 1
ATOM 662 C CA . LEU A 1 91 ? 10.890 -5.277 -5.854 1.00 63.38 91 LEU A CA 1
ATOM 663 C C . LEU A 1 91 ? 9.723 -5.691 -4.951 1.00 63.38 91 LEU A C 1
ATOM 665 O O . LEU A 1 91 ? 8.659 -6.041 -5.459 1.00 63.38 91 LEU A O 1
ATOM 669 N N . GLN A 1 92 ? 9.876 -5.543 -3.633 1.00 63.72 92 GLN A N 1
ATOM 670 C CA . GLN A 1 92 ? 8.803 -5.777 -2.668 1.00 63.72 92 GLN A CA 1
ATOM 671 C C . GLN A 1 92 ? 7.624 -4.815 -2.879 1.00 63.72 92 GLN A C 1
ATOM 673 O O . GLN A 1 92 ? 6.477 -5.253 -2.931 1.00 63.72 92 GLN A O 1
ATOM 678 N N . ARG A 1 93 ? 7.889 -3.518 -3.092 1.00 64.81 93 ARG A N 1
ATOM 679 C CA . ARG A 1 93 ? 6.858 -2.517 -3.430 1.00 64.81 93 ARG A CA 1
ATOM 680 C C . ARG A 1 93 ? 6.130 -2.858 -4.735 1.00 64.81 93 ARG A C 1
ATOM 682 O O . ARG A 1 93 ? 4.930 -2.615 -4.858 1.00 64.81 93 ARG A O 1
ATOM 689 N N . ALA A 1 94 ? 6.840 -3.438 -5.704 1.00 60.12 94 ALA A N 1
ATOM 690 C CA . ALA A 1 94 ? 6.290 -3.867 -6.990 1.00 60.12 94 ALA A CA 1
ATOM 691 C C . ALA A 1 94 ? 5.476 -5.169 -6.911 1.00 60.12 94 ALA A C 1
ATOM 693 O O . ALA A 1 94 ? 4.918 -5.576 -7.934 1.00 60.12 94 ALA A O 1
ATOM 694 N N . ASP A 1 95 ? 5.448 -5.812 -5.738 1.00 62.19 95 ASP A N 1
ATOM 695 C CA . ASP A 1 95 ? 4.962 -7.178 -5.521 1.00 62.19 95 ASP A CA 1
ATOM 696 C C . ASP A 1 95 ? 5.599 -8.191 -6.490 1.00 62.19 95 ASP A C 1
ATOM 698 O O . ASP A 1 95 ? 4.990 -9.135 -6.988 1.00 62.19 95 ASP A O 1
ATOM 702 N N . LEU A 1 96 ? 6.873 -7.961 -6.813 1.00 60.00 96 LEU A N 1
ATOM 703 C CA . LEU A 1 96 ? 7.667 -8.887 -7.602 1.00 60.00 96 LEU A CA 1
ATOM 704 C C . LEU A 1 96 ? 8.471 -9.752 -6.639 1.00 60.00 96 LEU A C 1
ATOM 706 O O . LEU A 1 96 ? 9.395 -9.269 -5.988 1.00 60.00 96 LEU A O 1
ATOM 710 N N . LYS A 1 97 ? 8.159 -11.051 -6.608 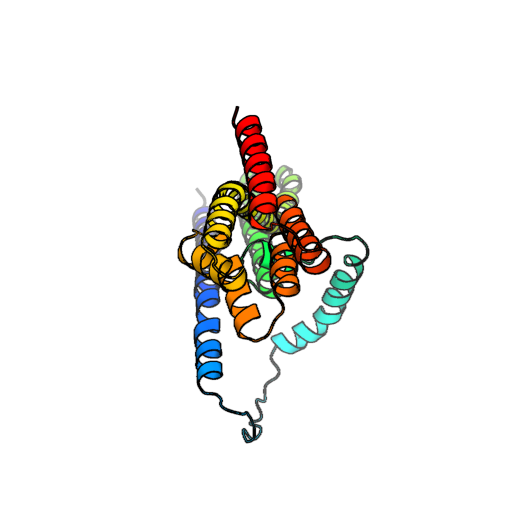1.00 58.41 97 LYS A N 1
ATOM 711 C CA . LYS A 1 97 ? 8.884 -12.090 -5.852 1.00 58.41 97 LYS A CA 1
ATOM 712 C C . LYS A 1 97 ? 10.263 -12.415 -6.454 1.00 58.41 97 LYS A C 1
ATOM 714 O O . LYS A 1 97 ? 10.675 -13.568 -6.496 1.00 58.41 97 LYS A O 1
ATOM 719 N N . LEU A 1 98 ? 10.958 -11.407 -6.979 1.00 57.75 98 LEU A N 1
ATOM 720 C CA . LEU A 1 98 ? 12.281 -11.551 -7.575 1.00 57.75 98 LEU A CA 1
ATOM 721 C C . LEU A 1 98 ? 13.349 -11.262 -6.526 1.00 57.75 98 LEU A C 1
ATOM 723 O O . LEU A 1 98 ? 13.291 -10.257 -5.814 1.00 57.75 98 LEU A O 1
ATOM 727 N N . ARG A 1 99 ? 14.368 -12.116 -6.466 1.00 60.47 99 ARG A N 1
ATOM 728 C CA . ARG A 1 99 ? 15.574 -11.837 -5.685 1.00 60.47 99 ARG A CA 1
ATOM 729 C C . ARG A 1 99 ? 16.361 -10.704 -6.356 1.00 60.47 99 ARG A C 1
ATOM 731 O O . ARG A 1 99 ? 16.365 -10.609 -7.586 1.00 60.47 99 ARG A O 1
ATOM 738 N N . PRO A 1 100 ? 17.105 -9.878 -5.597 1.00 60.38 100 PRO A N 1
ATOM 739 C CA . PRO A 1 100 ? 17.970 -8.854 -6.186 1.00 60.38 100 PRO A CA 1
ATOM 740 C C . PRO A 1 100 ? 18.930 -9.426 -7.240 1.00 60.38 100 PRO A C 1
ATOM 742 O O . PRO A 1 100 ? 19.145 -8.808 -8.279 1.00 60.38 100 PRO A O 1
ATOM 745 N N . SER A 1 101 ? 19.438 -10.643 -7.019 1.00 50.72 101 SER A N 1
ATOM 746 C CA . SER A 1 101 ? 20.284 -11.371 -7.971 1.00 50.72 101 SER A CA 1
ATOM 747 C C . SER A 1 101 ? 19.573 -11.705 -9.288 1.00 50.72 101 SER A C 1
ATOM 749 O O . SER A 1 101 ? 20.175 -11.583 -10.351 1.00 50.72 101 SER A O 1
ATOM 751 N N . GLU A 1 102 ? 18.291 -12.071 -9.247 1.00 62.41 102 GLU A N 1
ATOM 752 C CA . GLU A 1 102 ? 17.483 -12.365 -10.440 1.00 62.41 102 GLU A CA 1
ATOM 753 C C . GLU A 1 102 ? 17.171 -11.089 -11.225 1.00 62.41 102 GLU A C 1
ATOM 755 O O . GLU A 1 102 ? 17.194 -11.094 -12.456 1.00 62.41 102 GLU A O 1
ATOM 760 N N . PHE A 1 103 ? 16.949 -9.971 -10.528 1.00 65.06 103 PHE A N 1
ATOM 761 C CA . PHE A 1 103 ? 16.773 -8.671 -11.171 1.00 65.06 103 PHE A CA 1
ATOM 762 C C . PHE A 1 103 ? 18.028 -8.252 -11.946 1.00 65.06 103 PHE A C 1
ATOM 764 O O . PHE A 1 103 ? 17.918 -7.884 -13.116 1.00 65.06 103 PHE A O 1
ATOM 771 N N . PHE A 1 104 ? 19.220 -8.388 -11.353 1.00 64.38 104 PHE A N 1
ATOM 772 C CA . PHE A 1 104 ? 20.478 -8.112 -12.056 1.00 64.38 104 PHE A CA 1
ATOM 773 C C . PHE A 1 104 ? 20.704 -9.049 -13.251 1.00 64.38 104 PHE A C 1
ATOM 775 O O . PHE A 1 104 ? 21.183 -8.592 -14.286 1.00 64.38 104 PHE A O 1
ATOM 782 N N . MET A 1 105 ? 20.313 -10.328 -13.163 1.00 64.38 105 MET A N 1
ATOM 783 C CA . MET A 1 105 ? 20.379 -11.254 -14.304 1.00 64.38 105 MET A CA 1
ATOM 784 C C . MET A 1 105 ? 19.456 -10.831 -15.448 1.00 64.38 105 MET A C 1
ATOM 786 O O . MET A 1 105 ? 19.867 -10.852 -16.607 1.00 64.38 105 MET A O 1
ATOM 790 N N . ILE A 1 106 ? 18.228 -10.403 -15.141 1.00 67.56 106 ILE A N 1
ATOM 791 C CA . ILE A 1 106 ? 17.299 -9.871 -16.147 1.00 67.56 106 ILE A CA 1
ATOM 792 C C . ILE A 1 106 ? 17.862 -8.583 -16.753 1.00 67.56 106 ILE A C 1
ATOM 794 O O . ILE A 1 106 ? 17.772 -8.386 -17.964 1.00 67.56 106 ILE A O 1
ATOM 798 N N . GLN A 1 107 ? 18.466 -7.723 -15.936 1.00 67.75 107 GLN A N 1
ATOM 799 C CA . GLN A 1 107 ? 19.046 -6.460 -16.375 1.00 67.75 107 GLN A CA 1
ATOM 800 C C . GLN A 1 107 ? 20.232 -6.666 -17.318 1.00 67.75 107 GLN A C 1
ATOM 802 O O . GLN A 1 107 ? 20.266 -6.095 -18.409 1.00 67.75 107 GLN A O 1
ATOM 807 N N . LEU A 1 108 ? 21.159 -7.544 -16.938 1.00 65.62 108 LEU A N 1
ATOM 808 C CA . LEU A 1 108 ? 22.323 -7.889 -17.742 1.00 65.62 108 LEU A CA 1
ATOM 809 C C . LEU A 1 108 ? 21.925 -8.661 -19.005 1.00 65.62 108 LEU A C 1
ATOM 811 O O . LEU A 1 108 ? 22.430 -8.374 -20.085 1.00 65.62 108 LEU A O 1
ATOM 815 N N . GLY A 1 109 ? 20.976 -9.593 -18.896 1.00 68.88 109 GLY A N 1
ATOM 816 C CA . GLY A 1 109 ? 20.478 -10.362 -20.031 1.00 68.88 109 GLY A CA 1
ATOM 817 C C . GLY A 1 109 ? 19.719 -9.505 -21.047 1.00 68.88 109 GLY A C 1
ATOM 818 O O . GLY A 1 109 ? 19.949 -9.636 -22.245 1.00 68.88 109 GLY A O 1
ATOM 819 N N . THR A 1 110 ? 18.887 -8.563 -20.590 1.00 67.12 110 THR A N 1
ATOM 820 C CA . THR A 1 110 ? 18.176 -7.629 -21.483 1.00 67.12 110 THR A CA 1
ATOM 821 C C . THR A 1 110 ? 19.162 -6.694 -22.184 1.00 67.12 110 THR A C 1
ATOM 823 O O . THR A 1 110 ? 19.045 -6.471 -23.389 1.00 67.12 110 THR A O 1
ATOM 826 N N . ALA A 1 111 ? 20.172 -6.193 -21.463 1.00 71.62 111 ALA A N 1
ATOM 827 C CA . ALA A 1 111 ? 21.244 -5.387 -22.046 1.00 71.62 111 ALA A CA 1
ATOM 828 C C . ALA A 1 111 ? 22.065 -6.173 -23.082 1.00 71.62 111 ALA A C 1
ATOM 830 O O . ALA A 1 111 ? 22.330 -5.657 -24.166 1.00 71.62 111 ALA A O 1
ATOM 831 N N . ALA A 1 112 ? 22.417 -7.429 -22.786 1.00 67.81 112 ALA A N 1
ATOM 832 C CA . ALA A 1 112 ? 23.173 -8.294 -23.688 1.00 67.81 112 ALA A CA 1
ATOM 833 C C . ALA A 1 112 ? 22.385 -8.637 -24.958 1.00 67.81 112 ALA A C 1
ATOM 835 O O . ALA A 1 112 ? 22.932 -8.569 -26.054 1.00 67.81 112 ALA A O 1
ATOM 836 N N . VAL A 1 113 ? 21.093 -8.949 -24.833 1.00 69.75 113 VAL A N 1
ATOM 837 C CA . VAL A 1 113 ? 20.236 -9.285 -25.977 1.00 69.75 113 VAL A CA 1
ATOM 838 C C . VAL A 1 113 ? 19.993 -8.069 -26.863 1.00 69.75 113 VAL A C 1
ATOM 840 O O . VAL A 1 113 ? 20.175 -8.164 -28.074 1.00 69.75 113 VAL A O 1
ATOM 843 N N . LEU A 1 114 ? 19.649 -6.909 -26.293 1.00 67.94 114 LEU A N 1
ATOM 844 C CA . LEU A 1 114 ? 19.478 -5.690 -27.092 1.00 67.94 114 LEU A CA 1
ATOM 845 C C . LEU A 1 114 ? 20.798 -5.220 -27.712 1.00 67.94 114 LEU A C 1
ATOM 847 O O . LEU A 1 114 ? 20.806 -4.808 -28.871 1.00 67.94 114 LEU A O 1
ATOM 851 N N . GLY A 1 115 ? 21.913 -5.338 -26.985 1.00 67.50 115 GLY A N 1
ATOM 852 C CA . GLY A 1 115 ? 23.248 -5.071 -27.516 1.00 67.50 115 GLY A CA 1
ATOM 853 C C . GLY A 1 115 ? 23.590 -5.986 -28.693 1.00 67.50 115 GLY A C 1
ATOM 854 O O . GLY A 1 115 ? 24.009 -5.504 -29.743 1.00 67.50 115 GLY A O 1
ATOM 855 N N . LEU A 1 116 ? 23.326 -7.289 -28.567 1.00 68.06 116 LEU A N 1
ATOM 856 C CA . LEU A 1 116 ? 23.572 -8.274 -29.620 1.00 68.06 116 LEU A CA 1
ATOM 857 C C . LEU A 1 116 ? 22.714 -8.013 -30.867 1.00 68.06 116 LEU A C 1
ATOM 859 O O . LEU A 1 116 ? 23.235 -8.062 -31.978 1.00 68.06 116 LEU A O 1
ATOM 863 N N . ILE A 1 117 ? 21.428 -7.685 -30.701 1.00 68.31 117 ILE A N 1
ATOM 864 C CA . ILE A 1 117 ? 20.534 -7.334 -31.819 1.00 68.31 117 ILE A CA 1
ATOM 865 C C . ILE A 1 117 ? 21.051 -6.101 -32.559 1.00 68.31 117 ILE A C 1
ATOM 867 O O . ILE A 1 117 ? 21.057 -6.087 -33.789 1.00 68.31 117 ILE A O 1
ATOM 871 N N . VAL A 1 118 ? 21.484 -5.066 -31.836 1.00 67.88 118 VAL A N 1
ATOM 872 C CA . VAL A 1 118 ? 21.970 -3.831 -32.460 1.00 67.88 118 VAL A CA 1
ATOM 873 C C . VAL A 1 118 ? 23.293 -4.051 -33.172 1.00 67.88 118 VAL A C 1
ATOM 875 O O . VAL A 1 118 ? 23.418 -3.633 -34.320 1.00 67.88 118 VAL A O 1
ATOM 878 N N . VAL A 1 119 ? 24.231 -4.787 -32.574 1.00 66.62 119 VAL A N 1
ATOM 879 C CA . VAL A 1 119 ? 25.474 -5.171 -33.256 1.00 66.62 119 VAL A CA 1
ATOM 880 C C . VAL A 1 119 ? 25.163 -5.981 -34.518 1.00 66.62 119 VAL A C 1
ATOM 882 O O . VAL A 1 119 ? 25.623 -5.617 -35.594 1.00 66.62 119 VAL A O 1
ATOM 885 N N . LEU A 1 120 ? 24.310 -7.005 -34.442 1.00 67.00 120 LEU A N 1
ATOM 886 C CA . LEU A 1 120 ? 23.950 -7.829 -35.603 1.00 67.00 120 LEU A CA 1
ATOM 887 C C . LEU A 1 120 ? 23.205 -7.038 -36.692 1.00 67.00 120 LEU A C 1
ATOM 889 O O . LEU A 1 120 ? 23.422 -7.279 -37.876 1.00 67.00 120 LEU A O 1
ATOM 893 N N . ARG A 1 121 ? 22.331 -6.089 -36.331 1.00 63.31 121 ARG A N 1
ATOM 894 C CA . ARG A 1 121 ? 21.507 -5.347 -37.302 1.00 63.31 121 ARG A CA 1
ATOM 895 C C . ARG A 1 121 ? 22.242 -4.167 -37.939 1.00 63.31 121 ARG A C 1
ATOM 897 O O . ARG A 1 121 ? 22.098 -3.950 -39.145 1.00 63.31 121 ARG A O 1
ATOM 904 N N . PHE A 1 122 ? 23.019 -3.419 -37.155 1.00 61.19 122 PHE A N 1
ATOM 905 C CA . PHE A 1 122 ? 23.694 -2.200 -37.609 1.00 61.19 122 PHE A CA 1
ATOM 906 C C . PHE A 1 122 ? 25.071 -2.468 -38.219 1.00 61.19 122 PHE A C 1
ATOM 908 O O . PHE A 1 122 ? 25.404 -1.830 -39.214 1.00 61.19 122 PHE A O 1
ATOM 915 N N . HIS A 1 123 ? 25.820 -3.468 -37.735 1.00 59.62 123 HIS A N 1
ATOM 916 C CA . HIS A 1 123 ? 27.114 -3.835 -38.332 1.00 59.62 123 HIS A CA 1
ATOM 917 C C . HIS A 1 123 ? 26.978 -4.350 -39.779 1.00 59.62 123 HIS A C 1
ATOM 919 O O . HIS A 1 123 ? 27.934 -4.308 -40.547 1.00 59.62 123 HIS A O 1
ATOM 925 N N . ILE A 1 124 ? 25.788 -4.817 -40.175 1.00 55.69 124 ILE A N 1
ATOM 926 C CA . ILE A 1 124 ? 25.516 -5.356 -41.517 1.00 55.69 124 ILE A CA 1
ATOM 927 C C . ILE A 1 124 ? 24.980 -4.286 -42.488 1.00 55.69 124 ILE A C 1
ATOM 929 O O . ILE A 1 124 ? 25.104 -4.460 -43.697 1.00 55.69 124 ILE A O 1
ATOM 933 N N . THR A 1 125 ? 24.390 -3.184 -42.001 1.00 55.56 125 THR A N 1
ATOM 934 C CA . THR A 1 125 ? 23.533 -2.322 -42.846 1.00 55.56 125 THR A CA 1
ATOM 935 C C . T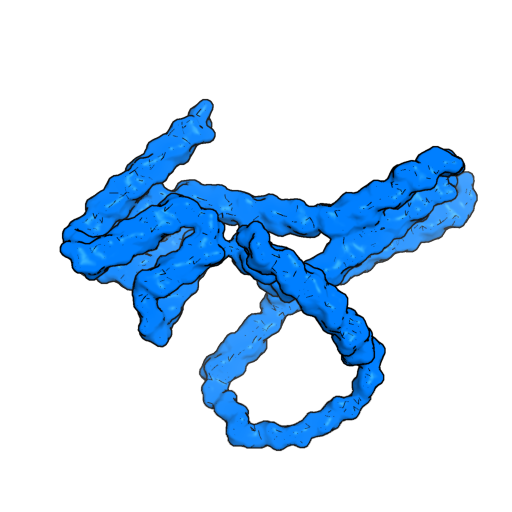HR A 1 125 ? 24.111 -0.928 -43.153 1.00 55.56 125 THR A C 1
ATOM 937 O O . THR A 1 125 ? 23.755 -0.379 -44.190 1.00 55.56 125 THR A O 1
ATOM 940 N N . LEU A 1 126 ? 24.962 -0.317 -42.306 1.00 49.75 126 LEU A N 1
ATOM 941 C CA . LEU A 1 126 ? 25.136 1.159 -42.334 1.00 49.75 126 LEU A CA 1
ATOM 942 C C . LEU A 1 126 ? 26.572 1.741 -42.282 1.00 49.75 126 LEU A C 1
ATOM 944 O O . LEU A 1 126 ? 26.713 2.962 -42.298 1.00 49.75 126 LEU A O 1
ATOM 948 N N . GLY A 1 127 ? 27.651 0.949 -42.246 1.00 63.38 127 GLY A N 1
ATOM 949 C CA . GLY A 1 127 ? 29.023 1.505 -42.198 1.00 63.38 127 GLY A CA 1
ATOM 950 C C . GLY A 1 127 ? 29.296 2.405 -40.968 1.00 63.38 127 GLY A C 1
ATOM 951 O O . GLY A 1 127 ? 28.631 2.262 -39.942 1.00 63.38 127 GLY A O 1
ATOM 952 N N . SER A 1 128 ? 30.268 3.331 -41.044 1.00 55.62 128 SER A N 1
ATOM 953 C CA . SER A 1 128 ? 30.842 4.106 -39.912 1.00 55.62 128 SER A CA 1
ATOM 954 C C . SER A 1 128 ? 29.855 4.925 -39.054 1.00 55.62 128 SER A C 1
ATOM 956 O O . SER A 1 128 ? 30.174 5.252 -37.913 1.00 55.62 128 SER A O 1
ATOM 958 N N . ILE A 1 129 ? 28.639 5.208 -39.536 1.00 54.16 129 ILE A N 1
ATOM 959 C CA . ILE A 1 129 ? 27.573 5.895 -38.769 1.00 54.16 129 ILE A CA 1
ATOM 960 C C . ILE A 1 129 ? 26.984 4.995 -37.660 1.00 54.16 129 ILE A C 1
ATOM 962 O O . ILE A 1 129 ? 26.453 5.479 -36.659 1.00 54.16 129 ILE A O 1
ATOM 966 N N . SER A 1 130 ? 27.158 3.676 -37.779 1.00 54.28 130 SER A N 1
ATOM 967 C CA . SER A 1 130 ? 26.697 2.660 -36.819 1.00 54.28 130 SER A CA 1
ATOM 968 C C . SER A 1 130 ? 27.384 2.741 -35.451 1.00 54.28 130 SER A C 1
ATOM 970 O O . SER A 1 130 ? 26.827 2.296 -34.448 1.00 54.28 130 SER A O 1
ATOM 972 N N . VAL A 1 131 ? 28.594 3.307 -35.391 1.00 57.81 131 VAL A N 1
ATOM 973 C CA . VAL A 1 131 ? 29.421 3.340 -34.172 1.00 57.81 131 VAL A CA 1
ATOM 974 C C . VAL A 1 131 ? 28.822 4.275 -33.113 1.00 57.81 131 VAL A C 1
ATOM 976 O O . VAL A 1 131 ? 28.944 4.008 -31.921 1.00 57.81 131 VAL A O 1
ATOM 979 N N . ILE A 1 132 ? 28.097 5.318 -33.536 1.00 57.44 132 ILE A N 1
ATOM 980 C CA . ILE A 1 132 ? 27.527 6.337 -32.640 1.00 57.44 132 ILE A CA 1
ATOM 981 C C . ILE A 1 132 ? 26.266 5.832 -31.916 1.00 57.44 132 ILE A C 1
ATOM 983 O O . ILE A 1 132 ? 26.069 6.145 -30.744 1.00 57.44 132 ILE A O 1
ATOM 987 N N . PHE A 1 133 ? 25.431 5.006 -32.563 1.00 54.50 133 PHE A N 1
ATOM 988 C CA . PHE A 1 133 ? 24.211 4.447 -31.949 1.00 54.50 133 PHE A CA 1
ATOM 989 C C . PHE A 1 133 ? 24.429 3.102 -31.232 1.00 54.50 133 PHE A C 1
ATOM 991 O O . PHE A 1 133 ? 23.603 2.701 -30.409 1.00 54.50 133 PHE A O 1
ATOM 998 N N . SER A 1 134 ? 25.557 2.433 -31.489 1.00 63.06 134 SER A N 1
ATOM 999 C CA . SER A 1 134 ? 25.953 1.161 -30.870 1.00 63.06 134 SER A CA 1
ATOM 1000 C C . SER A 1 134 ? 25.927 1.149 -29.325 1.00 63.06 134 SER A C 1
ATOM 1002 O O . SER A 1 134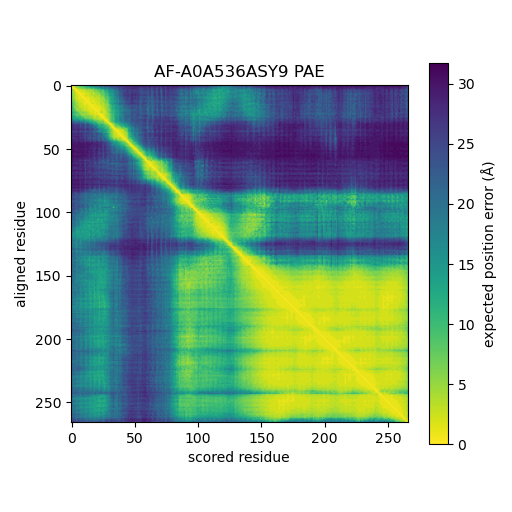 ? 25.372 0.202 -28.761 1.00 63.06 134 SER A O 1
ATOM 1004 N N . PRO A 1 135 ? 26.421 2.176 -28.596 1.00 65.06 135 PRO A N 1
ATOM 1005 C CA . PRO A 1 135 ? 26.393 2.147 -27.131 1.00 65.06 135 PRO A CA 1
ATOM 1006 C C . PRO A 1 135 ? 25.009 2.437 -26.532 1.00 65.06 135 PRO A C 1
ATOM 1008 O O . PRO A 1 135 ? 24.747 2.068 -25.390 1.00 65.06 135 PRO A O 1
ATOM 1011 N N . ILE A 1 136 ? 24.095 3.068 -27.273 1.00 66.44 136 ILE A N 1
ATOM 1012 C CA . ILE A 1 136 ? 22.807 3.531 -26.729 1.00 66.44 136 ILE A CA 1
ATOM 1013 C C . ILE A 1 136 ? 21.875 2.348 -26.428 1.00 66.44 136 ILE A C 1
ATOM 1015 O O . ILE A 1 136 ? 21.172 2.337 -25.419 1.00 66.44 136 ILE A O 1
ATOM 1019 N N . ALA A 1 137 ? 21.894 1.314 -27.263 1.00 66.19 137 ALA A N 1
ATOM 1020 C CA . ALA A 1 137 ? 21.021 0.154 -27.122 1.00 66.19 137 ALA A CA 1
ATOM 1021 C C . ALA A 1 137 ? 21.261 -0.710 -25.864 1.00 66.19 137 ALA A C 1
ATOM 1023 O O . ALA A 1 137 ? 20.284 -1.005 -25.170 1.00 66.19 137 ALA A O 1
ATOM 1024 N N . PRO A 1 138 ? 22.502 -1.098 -25.502 1.00 65.06 138 PRO A N 1
ATOM 1025 C CA . PRO A 1 138 ? 22.752 -1.819 -24.252 1.00 65.06 138 PRO A CA 1
ATOM 1026 C C . PRO A 1 138 ? 22.480 -0.950 -23.019 1.00 65.06 138 PRO A C 1
ATOM 1028 O O . PRO A 1 138 ? 22.006 -1.465 -22.006 1.00 65.06 138 PRO A O 1
ATOM 1031 N N . ILE A 1 139 ? 22.687 0.369 -23.114 1.00 71.31 139 ILE A N 1
ATOM 1032 C CA . ILE A 1 139 ? 22.308 1.316 -22.059 1.00 71.31 139 ILE A CA 1
ATOM 1033 C C . ILE A 1 139 ? 20.788 1.280 -21.853 1.00 71.31 139 ILE A C 1
ATOM 1035 O O . ILE A 1 139 ? 20.324 1.050 -20.736 1.00 71.31 139 ILE A O 1
ATOM 1039 N N . ILE A 1 140 ? 19.994 1.411 -22.919 1.00 69.88 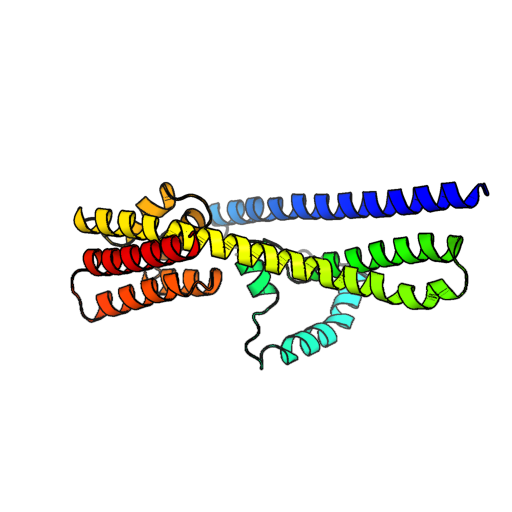140 ILE A N 1
ATOM 1040 C CA . ILE A 1 140 ? 18.527 1.313 -22.837 1.00 69.88 140 ILE A CA 1
ATOM 1041 C C . ILE A 1 140 ? 18.099 -0.054 -22.285 1.00 69.88 140 ILE A C 1
ATOM 1043 O O . ILE A 1 140 ? 17.245 -0.109 -21.401 1.00 69.88 140 ILE A O 1
ATOM 1047 N N . GLY A 1 141 ? 18.720 -1.150 -22.730 1.00 67.31 141 GLY A N 1
ATOM 1048 C CA . GLY A 1 141 ? 18.424 -2.500 -22.237 1.00 67.31 141 GLY A CA 1
ATOM 1049 C C . GLY A 1 141 ? 18.719 -2.711 -20.759 1.00 67.31 141 GLY A C 1
ATOM 1050 O O . GLY A 1 141 ? 17.992 -3.441 -20.090 1.00 67.31 141 GLY A O 1
ATOM 1051 N N . TYR A 1 142 ? 19.721 -2.016 -20.229 1.00 71.38 142 TYR A N 1
ATOM 1052 C CA . TYR A 1 142 ? 20.007 -1.999 -18.801 1.00 71.38 142 TYR A CA 1
ATOM 1053 C C . TYR A 1 142 ? 18.967 -1.183 -18.015 1.00 71.38 142 TYR A C 1
ATOM 1055 O O . TYR A 1 142 ? 18.579 -1.565 -16.912 1.00 71.38 142 TYR A O 1
ATOM 1063 N N . PHE A 1 143 ? 18.468 -0.069 -18.555 1.00 73.06 143 PHE A N 1
ATOM 1064 C CA . PHE A 1 143 ? 17.492 0.777 -17.852 1.00 73.06 143 PHE A CA 1
ATOM 1065 C C . PHE A 1 143 ? 16.037 0.295 -17.969 1.00 73.06 143 PHE A C 1
ATOM 1067 O O . PHE A 1 143 ? 15.225 0.581 -17.083 1.00 73.06 143 PHE A O 1
ATOM 1074 N N . LEU A 1 144 ? 15.703 -0.479 -19.004 1.00 74.06 144 LEU A N 1
ATOM 1075 C CA . LEU A 1 144 ? 14.337 -0.916 -19.300 1.00 74.06 144 LEU A CA 1
ATOM 1076 C C . LEU A 1 144 ? 13.676 -1.722 -18.158 1.00 74.06 144 LEU A C 1
ATOM 1078 O O . LEU A 1 144 ? 12.545 -1.392 -17.786 1.00 74.06 144 LEU A O 1
ATOM 1082 N N . PRO A 1 145 ? 14.341 -2.706 -17.513 1.00 73.31 145 PRO A N 1
ATOM 1083 C CA . PRO A 1 145 ? 13.741 -3.446 -16.400 1.00 73.31 145 PRO A CA 1
ATOM 1084 C C . PRO A 1 145 ? 13.497 -2.568 -15.171 1.00 73.31 145 PRO A C 1
ATOM 1086 O O . PRO A 1 145 ? 12.475 -2.710 -14.503 1.00 73.31 145 PRO A O 1
ATOM 1089 N N . THR A 1 146 ? 14.390 -1.609 -14.901 1.00 73.12 146 THR A N 1
ATOM 1090 C CA . THR A 1 146 ? 14.220 -0.649 -13.798 1.00 73.12 146 THR A CA 1
ATOM 1091 C C . THR A 1 146 ? 12.997 0.235 -14.032 1.00 73.12 146 THR A C 1
ATOM 1093 O O . THR A 1 146 ? 12.209 0.467 -13.112 1.00 73.12 146 THR A O 1
ATOM 1096 N N . PHE A 1 147 ? 12.800 0.699 -15.268 1.00 76.19 147 PHE A N 1
ATOM 1097 C CA . PHE A 1 147 ? 11.619 1.474 -15.636 1.00 76.19 147 PHE A CA 1
ATOM 1098 C C . PHE A 1 147 ? 10.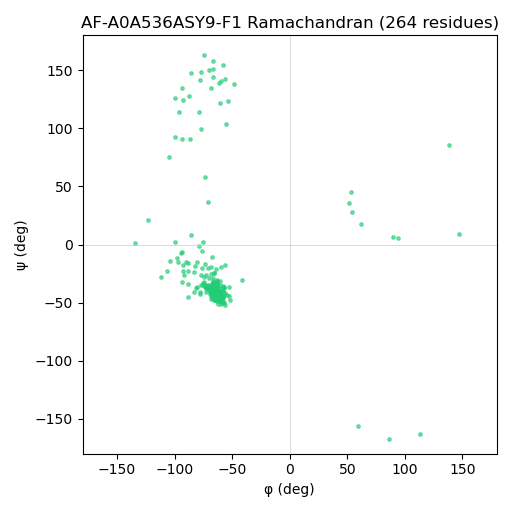332 0.652 -15.490 1.00 76.19 147 PHE A C 1
ATOM 1100 O O . PHE A 1 147 ? 9.364 1.132 -14.903 1.00 76.19 147 PHE A O 1
ATOM 1107 N N . TYR A 1 148 ? 10.339 -0.609 -15.933 1.00 74.12 148 TYR A N 1
ATOM 1108 C CA . TYR A 1 148 ? 9.193 -1.507 -15.788 1.00 74.12 148 TYR A CA 1
ATOM 1109 C C . TYR A 1 148 ? 8.808 -1.737 -14.318 1.00 74.12 148 TYR A C 1
ATOM 1111 O O . TYR A 1 148 ? 7.628 -1.660 -13.975 1.00 74.12 148 TYR A O 1
ATOM 1119 N N . VAL A 1 149 ? 9.786 -1.966 -13.433 1.00 74.19 149 VAL A N 1
ATOM 1120 C CA . VAL A 1 149 ? 9.536 -2.109 -11.987 1.00 74.19 149 VAL A CA 1
ATOM 1121 C C . VAL A 1 149 ? 8.914 -0.835 -11.419 1.00 74.19 149 VAL A C 1
ATOM 1123 O O . VAL A 1 149 ? 7.876 -0.902 -10.767 1.00 74.19 149 VAL A O 1
ATOM 1126 N N . ARG A 1 150 ? 9.480 0.339 -11.720 1.00 75.44 150 ARG A N 1
ATOM 1127 C CA . ARG A 1 150 ? 8.930 1.629 -11.266 1.00 75.44 150 ARG A CA 1
ATOM 1128 C C . ARG A 1 150 ? 7.513 1.872 -11.770 1.00 75.44 150 ARG A C 1
ATOM 1130 O O . ARG A 1 150 ? 6.663 2.319 -11.003 1.00 75.44 150 ARG A O 1
ATOM 1137 N N . TYR A 1 151 ? 7.246 1.538 -13.030 1.00 78.56 151 TYR A N 1
ATOM 1138 C CA . TYR A 1 151 ? 5.909 1.610 -13.602 1.00 78.56 151 TYR A CA 1
ATOM 1139 C C . TYR A 1 151 ? 4.937 0.692 -12.851 1.00 78.56 151 TYR A C 1
ATOM 1141 O O . TYR A 1 151 ? 3.869 1.136 -12.443 1.00 78.56 151 TYR A O 1
ATOM 1149 N N . ARG A 1 152 ? 5.323 -0.562 -12.580 1.00 79.75 152 ARG A N 1
ATOM 1150 C CA . ARG A 1 152 ? 4.508 -1.508 -11.798 1.00 79.75 152 ARG A CA 1
ATOM 1151 C C . ARG A 1 152 ? 4.231 -1.016 -10.376 1.00 79.75 152 ARG A C 1
ATOM 1153 O O . ARG A 1 152 ? 3.080 -1.093 -9.955 1.00 79.75 152 ARG A O 1
ATOM 1160 N N . ILE A 1 153 ? 5.229 -0.466 -9.676 1.00 79.06 153 ILE A N 1
ATOM 1161 C CA . ILE A 1 153 ? 5.051 0.153 -8.347 1.00 79.06 153 ILE A CA 1
ATOM 1162 C C . ILE A 1 153 ? 4.023 1.280 -8.430 1.00 79.06 153 ILE A C 1
ATOM 1164 O O . ILE A 1 153 ? 3.071 1.304 -7.658 1.00 79.06 153 ILE A O 1
ATOM 1168 N N . SER A 1 154 ? 4.185 2.190 -9.394 1.00 83.56 154 SER A N 1
ATOM 1169 C CA . SER A 1 154 ? 3.280 3.329 -9.572 1.00 83.56 154 SER A CA 1
ATOM 1170 C C . SER A 1 154 ? 1.845 2.883 -9.865 1.00 83.56 154 SER A C 1
ATOM 1172 O O . SER A 1 154 ? 0.909 3.413 -9.271 1.00 83.56 154 SER A O 1
ATOM 1174 N N . GLN A 1 155 ? 1.659 1.866 -10.711 1.00 88.00 155 GLN A N 1
ATOM 1175 C CA . GLN A 1 155 ? 0.336 1.308 -10.999 1.00 88.00 155 GLN A CA 1
ATOM 1176 C C . GLN A 1 155 ? -0.289 0.639 -9.770 1.00 88.00 155 GLN A C 1
ATOM 1178 O O . GLN A 1 155 ? -1.470 0.848 -9.500 1.00 88.00 155 GLN A O 1
ATOM 1183 N N . ARG A 1 156 ? 0.489 -0.136 -9.001 1.00 88.44 156 ARG A N 1
ATOM 1184 C CA . ARG A 1 156 ? 0.011 -0.774 -7.764 1.00 88.44 156 ARG A CA 1
ATOM 1185 C C . ARG A 1 156 ? -0.382 0.273 -6.721 1.00 88.44 156 ARG A C 1
ATOM 1187 O O . ARG A 1 156 ? -1.473 0.183 -6.172 1.00 88.44 156 ARG A O 1
ATOM 1194 N N . LEU A 1 157 ? 0.442 1.304 -6.526 1.00 90.56 157 LEU A N 1
ATOM 1195 C CA . LEU A 1 157 ? 0.147 2.427 -5.633 1.00 90.56 157 LEU A CA 1
ATOM 1196 C C . LEU A 1 157 ? -1.109 3.193 -6.070 1.00 90.56 157 LEU A C 1
ATOM 1198 O O . LEU A 1 157 ? -1.960 3.502 -5.242 1.00 90.56 157 LEU A O 1
ATOM 1202 N N . LYS A 1 158 ? -1.263 3.463 -7.373 1.00 91.31 158 LYS A N 1
ATOM 1203 C CA . LYS A 1 158 ? -2.456 4.131 -7.911 1.00 91.31 158 LYS A CA 1
ATOM 1204 C C . LYS A 1 158 ? -3.724 3.319 -7.634 1.00 91.31 158 LYS A C 1
ATOM 1206 O O . LYS A 1 158 ? -4.719 3.896 -7.205 1.00 91.31 158 LYS A O 1
ATOM 1211 N N . LYS A 1 159 ? -3.683 1.997 -7.842 1.00 91.69 159 LYS A N 1
ATOM 1212 C CA . LYS A 1 159 ? -4.800 1.095 -7.515 1.00 91.69 159 LYS A CA 1
ATOM 1213 C C . LYS A 1 159 ? -5.105 1.087 -6.019 1.00 91.69 159 LYS A C 1
ATOM 1215 O O . LYS A 1 159 ? -6.263 1.238 -5.656 1.00 91.69 159 LYS A O 1
ATOM 1220 N N . PHE A 1 160 ? -4.075 0.973 -5.178 1.00 94.31 160 PHE A N 1
ATOM 1221 C CA . PHE A 1 160 ? -4.222 1.000 -3.722 1.00 94.31 160 PHE A CA 1
ATOM 1222 C C . PHE A 1 160 ? -4.920 2.287 -3.263 1.00 94.31 160 PHE A C 1
ATOM 1224 O O . PHE A 1 160 ? -5.943 2.227 -2.593 1.00 94.31 160 PHE A O 1
ATOM 1231 N N . ASN A 1 161 ? -4.427 3.454 -3.688 1.00 93.19 161 ASN A N 1
ATOM 1232 C CA . ASN A 1 161 ? -5.006 4.742 -3.295 1.00 93.19 161 ASN A CA 1
ATOM 1233 C C . ASN A 1 161 ? -6.427 4.934 -3.838 1.00 93.19 161 ASN A C 1
ATOM 1235 O O . ASN A 1 161 ? -7.267 5.502 -3.149 1.00 93.19 161 ASN A O 1
ATOM 1239 N N . GLY A 1 162 ? -6.706 4.441 -5.049 1.00 92.12 162 GLY A N 1
ATOM 1240 C CA . GLY A 1 162 ? -8.046 4.498 -5.634 1.00 92.12 162 GLY A CA 1
ATOM 1241 C C . GLY A 1 162 ? -9.079 3.667 -4.869 1.00 92.12 162 GLY A C 1
ATOM 1242 O O . GLY A 1 162 ? -10.228 4.072 -4.785 1.00 92.12 162 GLY A O 1
ATOM 1243 N N . GLN A 1 163 ? -8.672 2.540 -4.279 1.00 93.94 163 GLN A N 1
ATOM 1244 C CA . GLN A 1 163 ? -9.553 1.655 -3.504 1.00 93.94 163 GLN A CA 1
ATOM 1245 C C . GLN A 1 163 ? -9.633 2.038 -2.015 1.00 93.94 163 GLN A C 1
ATOM 1247 O O . GLN A 1 163 ? -10.519 1.568 -1.297 1.00 93.94 163 GLN A O 1
ATOM 1252 N N . LEU A 1 164 ? -8.697 2.861 -1.527 1.00 95.06 164 LEU A N 1
ATOM 1253 C CA . LEU A 1 164 ? -8.530 3.134 -0.101 1.00 95.06 164 LEU A CA 1
ATOM 1254 C C . LEU A 1 164 ? -9.747 3.847 0.498 1.00 95.06 164 LEU A C 1
ATOM 1256 O O . LEU A 1 164 ? -10.200 3.453 1.564 1.00 95.06 164 LEU A O 1
ATOM 1260 N N . GLY A 1 165 ? -10.312 4.844 -0.188 1.00 94.44 165 GLY A N 1
ATOM 1261 C CA . GLY A 1 165 ? -11.484 5.573 0.315 1.00 94.44 165 GLY A CA 1
ATOM 1262 C C . GLY A 1 165 ? -12.674 4.649 0.602 1.00 94.44 165 GLY A C 1
ATOM 1263 O O . GLY A 1 165 ? -13.227 4.671 1.700 1.00 94.44 165 GLY A O 1
ATOM 1264 N N . ASP A 1 166 ? -13.029 3.785 -0.348 1.00 93.62 166 ASP A N 1
ATOM 1265 C CA . ASP A 1 166 ? -14.136 2.830 -0.186 1.00 93.62 166 ASP A CA 1
ATOM 1266 C C . ASP A 1 166 ? -13.830 1.779 0.883 1.00 93.62 166 ASP A C 1
ATOM 1268 O O . ASP A 1 166 ? -14.680 1.451 1.713 1.00 93.62 166 ASP A O 1
ATOM 1272 N N . THR A 1 167 ? -12.579 1.319 0.925 1.00 95.62 167 THR A N 1
ATOM 1273 C CA . THR A 1 167 ? -12.093 0.397 1.954 1.00 95.62 1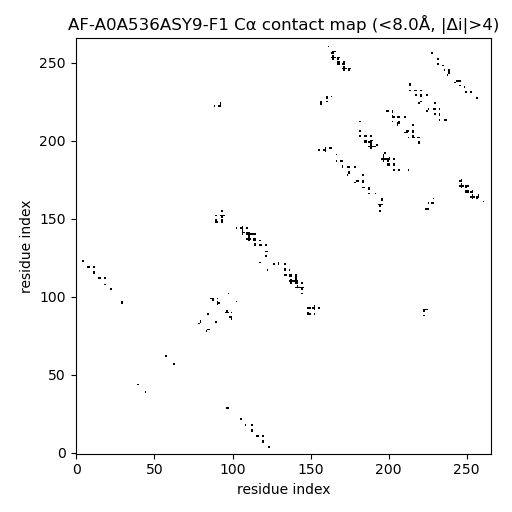67 THR A CA 1
ATOM 1274 C C . THR A 1 167 ? -12.257 0.966 3.362 1.00 95.62 167 THR A C 1
ATOM 1276 O O . THR A 1 167 ? -12.719 0.265 4.262 1.00 95.62 167 THR A O 1
ATOM 1279 N N . LEU A 1 168 ? -11.899 2.234 3.569 1.00 96.25 168 LEU A N 1
ATOM 1280 C CA . LEU A 1 168 ? -12.022 2.887 4.871 1.00 96.25 168 LEU A CA 1
ATOM 1281 C C . LEU A 1 168 ? -13.481 3.058 5.295 1.00 96.25 168 LEU A C 1
ATOM 1283 O O . LEU A 1 168 ? -13.772 2.932 6.479 1.00 96.25 168 LEU A O 1
ATOM 1287 N N . THR A 1 169 ? -14.400 3.271 4.351 1.00 95.19 169 THR A N 1
ATOM 1288 C CA . THR A 1 169 ? -15.842 3.295 4.643 1.00 95.19 169 THR A CA 1
ATOM 1289 C C . THR A 1 169 ? -16.383 1.914 5.009 1.00 95.19 169 THR A C 1
ATOM 1291 O O . THR A 1 169 ? -17.218 1.792 5.902 1.00 95.19 169 THR A O 1
ATOM 1294 N N . LEU A 1 170 ? -15.894 0.844 4.380 1.00 94.88 170 LEU A N 1
ATOM 1295 C CA . LEU A 1 170 ? -16.239 -0.508 4.822 1.00 94.88 170 LEU A CA 1
ATOM 1296 C C . LEU A 1 170 ? -15.714 -0.773 6.243 1.00 94.88 170 LEU A C 1
ATOM 1298 O O . LEU A 1 170 ? -16.430 -1.327 7.078 1.00 94.88 170 LEU A O 1
ATOM 1302 N N . LEU A 1 171 ? -14.490 -0.325 6.530 1.00 96.31 171 LEU A N 1
ATOM 1303 C CA . LEU A 1 171 ? -13.866 -0.458 7.842 1.00 96.31 171 LEU A CA 1
ATOM 1304 C C . LEU A 1 171 ? -14.626 0.335 8.919 1.00 96.31 171 LEU A C 1
ATOM 1306 O O . LEU A 1 171 ? -14.916 -0.210 9.981 1.00 96.31 171 LEU A O 1
ATOM 1310 N N . SER A 1 172 ? -14.999 1.590 8.646 1.00 96.31 172 SER A N 1
ATOM 1311 C CA . SER A 1 172 ? -15.771 2.423 9.575 1.00 96.31 172 SER A CA 1
ATOM 1312 C C . SER A 1 172 ? -17.154 1.833 9.854 1.00 96.31 172 SER A C 1
ATOM 1314 O O . SER A 1 172 ? -17.572 1.786 11.010 1.00 96.31 172 SER A O 1
ATOM 1316 N N . ASN A 1 173 ? -17.840 1.307 8.835 1.00 96.12 173 ASN A N 1
ATOM 1317 C CA . ASN A 1 173 ? -19.135 0.648 8.994 1.00 96.12 173 ASN A CA 1
ATOM 1318 C C . ASN A 1 173 ? -19.038 -0.624 9.848 1.00 96.12 173 ASN A C 1
ATOM 1320 O O . ASN A 1 173 ? -19.881 -0.837 10.718 1.00 96.12 173 ASN A O 1
ATOM 1324 N N . ALA A 1 174 ? -17.994 -1.436 9.659 1.00 96.12 174 ALA A N 1
ATOM 1325 C CA . ALA A 1 174 ? -17.750 -2.603 10.505 1.00 96.12 174 ALA A CA 1
ATOM 1326 C C . ALA A 1 174 ? -17.497 -2.196 11.968 1.00 96.12 174 ALA A C 1
ATOM 1328 O O . ALA A 1 174 ? -18.090 -2.765 12.882 1.00 96.12 174 ALA A O 1
ATOM 1329 N N . LEU A 1 175 ? -16.687 -1.160 12.204 1.00 95.69 175 LEU A N 1
ATOM 1330 C CA . LEU A 1 175 ? -16.447 -0.642 13.554 1.00 95.69 175 LEU A CA 1
ATOM 1331 C C . LEU A 1 175 ? -17.731 -0.104 14.209 1.00 95.69 175 LEU A C 1
ATOM 1333 O O . LEU A 1 175 ? -17.981 -0.387 15.378 1.00 95.69 175 LEU A O 1
ATOM 1337 N N . LYS A 1 176 ? -18.583 0.616 13.463 1.00 95.94 176 LYS A N 1
ATOM 1338 C CA . LYS A 1 176 ? -19.901 1.080 13.946 1.00 95.94 176 LYS A CA 1
ATOM 1339 C C . LYS A 1 176 ? -20.844 -0.071 14.284 1.00 95.94 176 LYS A C 1
ATOM 1341 O O . LYS A 1 176 ? -21.643 0.055 15.204 1.00 95.94 176 LYS A O 1
ATOM 1346 N N . ALA A 1 177 ? -20.735 -1.189 13.570 1.00 95.94 177 ALA A N 1
ATOM 1347 C CA . ALA A 1 177 ? -21.472 -2.416 13.859 1.00 95.94 177 ALA A CA 1
ATOM 1348 C C . ALA A 1 177 ? -20.915 -3.193 15.072 1.00 95.94 177 ALA A C 1
ATOM 1350 O O . ALA A 1 177 ? -21.426 -4.262 15.398 1.00 95.94 177 ALA A O 1
ATOM 1351 N N . GLY A 1 178 ? -19.888 -2.668 15.751 1.00 94.56 178 GLY A N 1
ATOM 1352 C CA . GLY A 1 178 ? -19.330 -3.242 16.976 1.00 94.56 178 GLY A CA 1
ATOM 1353 C C . GLY A 1 178 ? -18.211 -4.257 16.750 1.00 94.56 178 GLY A C 1
ATOM 1354 O O . GLY A 1 178 ? -17.749 -4.869 17.713 1.00 94.56 178 GLY A O 1
ATOM 1355 N N . TYR A 1 179 ? -17.745 -4.438 15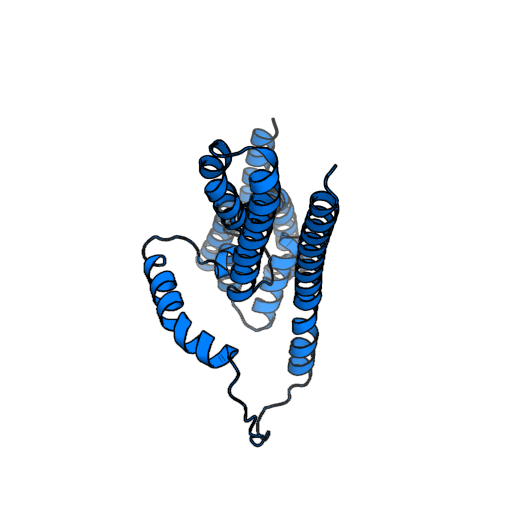.511 1.00 94.94 179 TYR A N 1
ATOM 1356 C CA . TYR A 1 179 ? -16.582 -5.282 15.249 1.00 94.94 179 TYR A CA 1
ATOM 1357 C C . TYR A 1 179 ? -15.321 -4.660 15.851 1.00 94.94 179 TYR A C 1
ATOM 1359 O O . TYR A 1 179 ? -15.123 -3.444 15.817 1.00 94.94 179 TYR A O 1
ATOM 1367 N N . SER A 1 180 ? -14.420 -5.503 16.358 1.00 93.12 180 SER A N 1
ATOM 1368 C CA . SER A 1 180 ? -13.081 -5.046 16.727 1.00 93.12 180 SER A CA 1
ATOM 1369 C C . SER A 1 180 ? -12.294 -4.628 15.481 1.00 93.12 180 SER A C 1
ATOM 1371 O O . SER A 1 180 ? -12.563 -5.092 14.372 1.00 93.12 180 SER A O 1
ATOM 1373 N N . PHE A 1 181 ? -11.270 -3.789 15.649 1.00 92.62 181 PHE A N 1
ATOM 1374 C CA . PHE A 1 181 ? -10.436 -3.338 14.530 1.00 92.62 181 PHE A CA 1
ATOM 1375 C C . PHE A 1 181 ? -9.808 -4.499 13.743 1.00 92.62 181 PHE A C 1
ATOM 1377 O O . PHE A 1 181 ? -9.837 -4.500 12.514 1.00 92.62 181 PHE A O 1
ATOM 1384 N N . ALA A 1 182 ? -9.319 -5.529 14.439 1.00 92.50 182 ALA A N 1
ATOM 1385 C CA . ALA A 1 182 ? -8.761 -6.719 13.800 1.00 92.50 182 ALA A CA 1
ATOM 1386 C C . ALA A 1 182 ? -9.816 -7.486 12.980 1.00 92.50 182 ALA A C 1
ATOM 1388 O O . ALA A 1 182 ? -9.532 -7.904 11.859 1.00 92.50 182 ALA A O 1
ATOM 1389 N N . GLN A 1 183 ? -11.045 -7.620 13.494 1.00 94.94 183 GLN A N 1
ATOM 1390 C CA . GLN A 1 183 ? -12.147 -8.262 12.765 1.00 94.94 183 GLN A CA 1
ATOM 1391 C C . GLN A 1 183 ? -12.613 -7.431 11.563 1.00 94.94 183 GLN A C 1
ATOM 1393 O O . GLN A 1 183 ? -12.946 -7.984 10.514 1.00 94.94 183 GLN A O 1
ATOM 1398 N N . ALA A 1 184 ? -12.625 -6.104 11.698 1.00 95.75 184 ALA A N 1
ATOM 1399 C CA . ALA A 1 184 ? -12.960 -5.194 10.614 1.00 95.75 184 ALA A CA 1
ATOM 1400 C C . ALA A 1 184 ? -11.927 -5.300 9.477 1.00 95.75 184 ALA A C 1
ATOM 1402 O O . ALA A 1 184 ? -12.313 -5.456 8.318 1.00 95.75 184 ALA A O 1
ATOM 1403 N N . ILE A 1 185 ? -10.624 -5.316 9.797 1.00 95.88 185 ILE A N 1
ATOM 1404 C CA . ILE A 1 185 ? -9.565 -5.547 8.803 1.00 95.88 185 ILE A CA 1
ATOM 1405 C C . ILE A 1 185 ? -9.697 -6.933 8.165 1.00 95.88 185 ILE A C 1
ATOM 1407 O O . ILE A 1 185 ? -9.570 -7.030 6.950 1.00 95.88 185 ILE A O 1
ATOM 1411 N N . ASP A 1 186 ? -9.974 -7.992 8.931 1.00 95.69 186 ASP A N 1
ATOM 1412 C CA . ASP A 1 186 ? -10.173 -9.344 8.379 1.00 95.69 186 ASP A CA 1
ATOM 1413 C C . ASP A 1 186 ? -11.365 -9.410 7.414 1.00 95.69 186 ASP A C 1
ATOM 1415 O O . ASP A 1 186 ? -11.282 -9.999 6.334 1.00 95.69 186 ASP A O 1
ATOM 1419 N N . THR A 1 187 ? -12.456 -8.721 7.749 1.00 95.12 187 THR A N 1
ATOM 1420 C CA . THR A 1 187 ? -13.628 -8.602 6.874 1.00 95.12 187 THR A CA 1
ATOM 1421 C C . THR A 1 187 ? -13.271 -7.885 5.575 1.00 95.12 187 THR A C 1
ATOM 1423 O O . THR A 1 187 ? -13.626 -8.347 4.491 1.00 95.12 187 THR A O 1
ATOM 1426 N N . VAL A 1 188 ? -12.528 -6.782 5.658 1.00 95.25 188 VAL A N 1
ATOM 1427 C CA . VAL A 1 188 ? -12.040 -6.062 4.478 1.00 95.25 188 VAL A CA 1
ATOM 1428 C C . VAL A 1 188 ? -11.085 -6.934 3.661 1.00 95.25 188 VAL A C 1
ATOM 1430 O O . VAL A 1 188 ? -11.233 -7.010 2.446 1.00 95.25 188 VAL A O 1
ATOM 1433 N N . ALA A 1 189 ? -10.143 -7.629 4.299 1.00 94.81 189 ALA A N 1
ATOM 1434 C CA . ALA A 1 189 ? -9.143 -8.461 3.631 1.00 94.81 189 ALA A CA 1
ATOM 1435 C C . ALA A 1 189 ? -9.772 -9.550 2.751 1.00 94.81 189 ALA A C 1
ATOM 1437 O O . ALA A 1 189 ? -9.255 -9.850 1.680 1.00 94.81 189 ALA A O 1
ATOM 1438 N N . LYS A 1 190 ? -10.900 -10.120 3.191 1.00 92.50 190 LYS A N 1
ATOM 1439 C CA . LYS A 1 190 ? -11.630 -11.171 2.466 1.00 92.50 190 LYS A CA 1
ATOM 1440 C C . LYS A 1 190 ? -12.456 -10.653 1.286 1.00 92.50 190 LYS A C 1
ATOM 1442 O O . LYS A 1 190 ? -12.721 -11.419 0.366 1.00 92.50 190 LYS A O 1
ATOM 1447 N N . ASN A 1 191 ? -12.880 -9.389 1.321 1.00 90.19 191 ASN A N 1
ATOM 1448 C CA . ASN A 1 191 ? -13.792 -8.809 0.328 1.00 90.19 191 ASN A CA 1
ATOM 1449 C C . ASN A 1 191 ? -13.103 -7.836 -0.642 1.00 90.19 191 ASN A C 1
ATOM 1451 O O . ASN A 1 191 ? -13.614 -7.583 -1.732 1.00 90.19 191 ASN A O 1
ATOM 1455 N N . ALA A 1 192 ? -11.964 -7.264 -0.254 1.00 91.25 192 ALA A N 1
ATOM 1456 C CA . ALA A 1 192 ? -11.234 -6.311 -1.071 1.00 91.25 192 ALA A CA 1
ATOM 1457 C C . ALA A 1 192 ? -10.444 -7.013 -2.181 1.00 91.25 192 ALA A C 1
ATOM 1459 O O . ALA A 1 192 ? -9.827 -8.058 -1.986 1.00 91.25 192 ALA A O 1
ATOM 1460 N N . VAL A 1 193 ? -10.411 -6.382 -3.351 1.00 91.19 193 VAL A N 1
ATOM 1461 C CA . VAL A 1 193 ? -9.554 -6.805 -4.461 1.00 91.19 193 VAL A CA 1
ATOM 1462 C C . VAL A 1 193 ? -8.086 -6.440 -4.199 1.00 91.19 193 VAL A C 1
ATOM 1464 O O . VAL A 1 193 ? -7.763 -5.590 -3.362 1.00 91.19 193 VAL A O 1
ATOM 1467 N N . GLU A 1 194 ? -7.170 -7.054 -4.946 1.00 88.69 194 GLU A N 1
ATOM 1468 C CA . GLU A 1 194 ? -5.763 -6.650 -4.940 1.00 88.69 194 GLU A CA 1
ATOM 1469 C C . GLU A 1 194 ? -5.608 -5.176 -5.383 1.00 88.69 194 GLU A C 1
ATOM 1471 O O . GLU A 1 194 ? -6.254 -4.738 -6.350 1.00 88.69 194 GLU A O 1
ATOM 1476 N N . PRO A 1 195 ? -4.709 -4.390 -4.754 1.00 92.06 195 PRO A N 1
ATOM 1477 C CA . PRO A 1 195 ? -3.689 -4.794 -3.773 1.00 92.06 195 PRO A CA 1
ATOM 1478 C C . PRO A 1 195 ? -4.090 -4.692 -2.287 1.00 92.06 195 PRO A C 1
ATOM 1480 O O . PRO A 1 195 ? -3.296 -5.094 -1.439 1.00 92.06 195 PRO A O 1
ATOM 1483 N N . ILE A 1 196 ? -5.262 -4.142 -1.946 1.00 95.19 196 ILE A N 1
ATOM 1484 C CA . ILE A 1 196 ? -5.666 -3.952 -0.539 1.00 95.19 196 ILE A CA 1
ATOM 1485 C C . ILE A 1 196 ? -5.907 -5.291 0.159 1.00 95.19 196 ILE A C 1
ATOM 1487 O O . ILE A 1 196 ? -5.394 -5.484 1.262 1.00 95.19 196 ILE A O 1
ATOM 1491 N N . GLY A 1 197 ? -6.626 -6.217 -0.487 1.00 93.38 197 GLY A N 1
ATOM 1492 C CA . GLY A 1 197 ? -6.931 -7.535 0.085 1.00 93.38 197 GLY A CA 1
ATOM 1493 C C . GLY A 1 197 ? -5.674 -8.291 0.530 1.00 93.38 197 GLY A C 1
ATOM 1494 O O . GLY A 1 197 ? -5.606 -8.787 1.654 1.00 93.38 197 GLY A O 1
ATOM 1495 N N . ASP A 1 198 ? -4.624 -8.271 -0.294 1.00 92.12 198 ASP A N 1
ATOM 1496 C CA . ASP A 1 198 ? -3.339 -8.905 0.018 1.00 92.12 198 ASP A CA 1
ATOM 1497 C C . ASP A 1 198 ? -2.632 -8.281 1.220 1.00 92.12 198 ASP A C 1
ATOM 1499 O O . ASP A 1 198 ? -2.128 -8.994 2.090 1.00 92.12 198 ASP A O 1
ATOM 1503 N N . GLU A 1 199 ? -2.549 -6.951 1.265 1.00 94.88 199 GLU A N 1
ATOM 1504 C CA . GLU A 1 199 ? -1.846 -6.240 2.334 1.00 94.88 199 GLU A CA 1
ATOM 1505 C C . GLU A 1 199 ? -2.587 -6.352 3.667 1.00 94.88 199 GLU A C 1
ATOM 1507 O O . GLU A 1 199 ? -1.963 -6.604 4.698 1.00 94.88 199 GLU A O 1
ATOM 1512 N N . PHE A 1 200 ? -3.916 -6.240 3.643 1.00 96.06 200 PHE A N 1
ATOM 1513 C CA . PHE A 1 200 ? -4.748 -6.393 4.834 1.00 96.06 200 PHE A CA 1
ATOM 1514 C C . PHE A 1 200 ? -4.756 -7.855 5.289 1.00 96.06 200 PHE A C 1
ATOM 1516 O O . PHE A 1 200 ? -4.628 -8.123 6.478 1.00 96.06 200 PHE A O 1
ATOM 1523 N N . GLY A 1 201 ? -4.776 -8.815 4.361 1.00 95.62 201 GLY A N 1
ATOM 1524 C CA . GLY A 1 201 ? -4.627 -10.234 4.677 1.00 95.62 201 GLY A CA 1
ATOM 1525 C C . GLY A 1 201 ? -3.267 -10.566 5.302 1.00 95.62 201 GLY A C 1
ATOM 1526 O O . GLY A 1 201 ? -3.194 -11.388 6.217 1.00 95.62 201 GLY A O 1
ATOM 1527 N N . ARG A 1 202 ? -2.180 -9.915 4.860 1.00 94.81 202 ARG A N 1
ATOM 1528 C CA . ARG A 1 202 ? -0.864 -10.002 5.524 1.00 94.81 202 ARG A CA 1
ATOM 1529 C C . ARG A 1 202 ? -0.928 -9.432 6.940 1.00 94.81 202 ARG A C 1
ATOM 1531 O O . ARG A 1 202 ? -0.496 -10.119 7.858 1.00 94.81 202 ARG A O 1
ATOM 1538 N N . ALA A 1 203 ? -1.519 -8.252 7.127 1.00 95.31 203 ALA A N 1
ATOM 1539 C CA . ALA A 1 203 ? -1.677 -7.648 8.450 1.00 95.31 203 ALA A CA 1
ATOM 1540 C C . ALA A 1 203 ? -2.504 -8.519 9.409 1.00 95.31 203 ALA A C 1
ATOM 1542 O O . ALA A 1 203 ? -2.127 -8.677 10.565 1.00 95.31 203 ALA A O 1
ATOM 1543 N N . VAL A 1 204 ? -3.581 -9.152 8.937 1.00 95.25 204 VAL A N 1
ATOM 1544 C CA . VAL A 1 204 ? -4.384 -10.092 9.742 1.00 95.25 204 VAL A CA 1
ATOM 1545 C C . VAL A 1 204 ? -3.551 -11.290 10.181 1.00 95.25 204 VAL A C 1
ATOM 1547 O O . VAL A 1 204 ? -3.608 -11.681 11.342 1.00 95.25 204 VAL A O 1
ATOM 1550 N N . ARG A 1 205 ? -2.735 -11.858 9.283 1.00 94.88 205 ARG A N 1
ATOM 1551 C CA . ARG A 1 205 ? -1.817 -12.947 9.645 1.00 94.88 205 ARG A CA 1
ATOM 1552 C C . ARG A 1 205 ? -0.776 -12.501 10.671 1.00 94.88 205 ARG A C 1
ATOM 1554 O O . ARG A 1 205 ? -0.536 -13.240 11.616 1.00 94.88 205 ARG A O 1
ATOM 1561 N N . GLU A 1 206 ? -0.194 -11.314 10.506 1.00 93.50 206 GLU A N 1
ATOM 1562 C CA . GLU A 1 206 ? 0.754 -10.733 11.470 1.00 93.50 206 GLU A CA 1
ATOM 1563 C C . GLU A 1 206 ? 0.098 -10.569 12.857 1.00 93.50 206 GLU A C 1
ATOM 1565 O O . GLU A 1 206 ? 0.663 -11.006 13.858 1.00 93.50 206 GLU A O 1
ATOM 1570 N N . MET A 1 207 ? -1.134 -10.049 12.915 1.00 93.69 207 MET A N 1
ATOM 1571 C CA . MET A 1 207 ? -1.895 -9.912 14.166 1.00 93.69 207 MET A CA 1
ATOM 1572 C C . MET A 1 207 ? -2.261 -11.266 14.794 1.00 93.69 207 MET A C 1
ATOM 1574 O O . MET A 1 207 ? -2.134 -11.437 16.004 1.00 93.69 207 MET A O 1
ATOM 1578 N N . ASN A 1 208 ? -2.652 -12.260 13.991 1.00 91.31 208 ASN A N 1
ATOM 1579 C CA . ASN A 1 208 ? -2.969 -13.610 14.478 1.00 91.31 208 ASN A CA 1
ATOM 1580 C C . ASN A 1 208 ? -1.748 -14.340 15.061 1.00 91.31 208 ASN A C 1
ATOM 1582 O O . ASN A 1 208 ? -1.907 -15.234 15.888 1.00 91.31 208 ASN A O 1
ATOM 1586 N N . LEU A 1 209 ? -0.536 -13.960 14.647 1.00 93.44 209 LEU A N 1
ATOM 1587 C CA . LEU A 1 209 ? 0.726 -14.461 15.198 1.00 93.44 209 LEU A CA 1
ATOM 1588 C C . LEU A 1 209 ? 1.188 -13.683 16.445 1.00 93.44 209 LEU A C 1
ATOM 1590 O O . LEU A 1 209 ? 2.296 -13.907 16.928 1.00 93.44 209 LEU A O 1
ATOM 1594 N N . GLY A 1 210 ? 0.354 -12.782 16.974 1.00 91.12 210 GLY A N 1
ATOM 1595 C CA . GLY A 1 210 ? 0.638 -11.988 18.171 1.00 91.12 210 GLY A CA 1
ATOM 1596 C C . GLY A 1 210 ? 1.245 -10.610 17.897 1.00 91.12 210 GLY A C 1
ATOM 1597 O O . GLY A 1 210 ? 1.605 -9.916 18.847 1.00 91.12 210 GLY A O 1
ATOM 1598 N N . GLY A 1 211 ? 1.359 -10.193 16.631 1.00 91.69 211 GLY A N 1
ATOM 1599 C CA . GLY A 1 211 ? 1.788 -8.841 16.271 1.00 91.69 211 GLY A CA 1
ATOM 1600 C C . GLY A 1 211 ? 0.770 -7.773 16.686 1.00 91.69 211 GLY A C 1
ATOM 1601 O O . GLY A 1 211 ? -0.438 -8.017 16.728 1.00 91.69 211 GLY A O 1
ATOM 1602 N N . SER A 1 212 ? 1.249 -6.561 16.974 1.00 93.12 212 SER A N 1
ATOM 1603 C CA . SER A 1 212 ? 0.356 -5.439 17.290 1.00 93.12 212 SER A CA 1
ATOM 1604 C C . SER A 1 212 ? -0.291 -4.859 16.020 1.00 93.12 212 SER A C 1
ATOM 1606 O O . SER A 1 212 ? 0.343 -4.851 14.960 1.00 93.12 212 SER A O 1
ATOM 1608 N N . PRO A 1 213 ? -1.525 -4.321 16.090 1.00 92.12 213 PRO A N 1
ATOM 1609 C CA . PRO A 1 213 ? -2.138 -3.648 14.945 1.00 92.12 213 PRO A CA 1
ATOM 1610 C C . PRO A 1 213 ? -1.315 -2.455 14.435 1.00 92.12 213 PRO A C 1
ATOM 1612 O O . PRO A 1 213 ? -1.209 -2.267 13.227 1.00 92.12 213 PRO A O 1
ATOM 1615 N N . ASP A 1 214 ? -0.687 -1.683 15.331 1.00 92.56 214 ASP A N 1
ATOM 1616 C CA . ASP A 1 214 ? 0.201 -0.570 14.969 1.00 92.56 214 ASP A CA 1
ATOM 1617 C C . ASP A 1 214 ? 1.387 -1.041 14.114 1.00 92.56 214 ASP A C 1
ATOM 1619 O O . ASP A 1 214 ? 1.708 -0.437 13.087 1.00 92.56 214 ASP A O 1
ATOM 1623 N N . GLU A 1 215 ? 2.014 -2.157 14.495 1.00 92.81 215 GLU A N 1
ATOM 1624 C CA . GLU A 1 215 ? 3.114 -2.751 13.737 1.00 92.81 215 GLU A CA 1
ATOM 1625 C C . GLU A 1 215 ? 2.644 -3.273 12.375 1.00 92.81 215 GLU A C 1
ATOM 1627 O O . GLU A 1 215 ? 3.279 -2.993 11.355 1.00 92.81 215 GLU A O 1
ATOM 1632 N N . ALA A 1 216 ? 1.498 -3.955 12.337 1.00 94.75 216 ALA A N 1
ATOM 1633 C CA . ALA A 1 216 ? 0.928 -4.486 11.104 1.00 94.75 216 ALA A CA 1
ATOM 1634 C C . ALA A 1 216 ? 0.588 -3.369 10.095 1.00 94.75 216 ALA A C 1
ATOM 1636 O O . ALA A 1 216 ? 0.916 -3.470 8.909 1.00 94.75 216 ALA A O 1
ATOM 1637 N N . LEU A 1 217 ? -0.004 -2.263 10.561 1.00 94.88 217 LEU A N 1
ATOM 1638 C CA . LEU A 1 217 ? -0.270 -1.082 9.735 1.00 94.88 217 LEU A CA 1
ATOM 1639 C C . LEU A 1 217 ? 1.031 -0.400 9.288 1.00 94.88 217 LEU A C 1
ATOM 1641 O O . LEU A 1 217 ? 1.176 -0.079 8.109 1.00 94.88 217 LEU A O 1
ATOM 1645 N N . SER A 1 218 ? 2.013 -0.246 10.184 1.00 92.38 218 SER A N 1
ATOM 1646 C CA . SER A 1 218 ? 3.335 0.300 9.839 1.00 92.38 218 SER A CA 1
ATOM 1647 C C . SER A 1 218 ? 4.023 -0.522 8.744 1.00 92.38 218 SER A C 1
ATOM 1649 O O . SER A 1 218 ? 4.629 0.028 7.818 1.00 92.38 218 SER A O 1
ATOM 1651 N N . ASN A 1 219 ? 3.897 -1.848 8.800 1.00 91.75 219 ASN A N 1
ATOM 1652 C CA . ASN A 1 219 ? 4.444 -2.742 7.789 1.00 91.75 219 ASN A CA 1
ATOM 1653 C C . ASN A 1 219 ? 3.760 -2.559 6.426 1.00 91.75 219 ASN A C 1
ATOM 1655 O O . ASN A 1 219 ? 4.455 -2.551 5.407 1.00 91.75 219 ASN A O 1
ATOM 1659 N N . ILE A 1 220 ? 2.443 -2.331 6.381 1.00 93.88 220 ILE A N 1
ATOM 1660 C CA . ILE A 1 220 ? 1.752 -1.958 5.134 1.00 93.88 220 ILE A CA 1
ATOM 1661 C C . ILE A 1 220 ? 2.293 -0.622 4.603 1.00 93.88 220 ILE A C 1
ATOM 1663 O O . ILE A 1 220 ? 2.638 -0.537 3.421 1.00 93.88 220 ILE A O 1
ATOM 1667 N N . THR A 1 221 ? 2.444 0.400 5.456 1.00 91.81 221 THR A N 1
ATOM 1668 C CA . THR A 1 221 ? 2.988 1.709 5.050 1.00 91.81 221 THR A CA 1
ATOM 1669 C C . THR A 1 221 ? 4.375 1.572 4.422 1.00 91.81 221 THR A C 1
ATOM 1671 O O . THR A 1 221 ? 4.625 2.133 3.355 1.00 91.81 221 THR A O 1
ATOM 1674 N N . LYS A 1 222 ? 5.264 0.760 5.009 1.00 87.94 222 LYS A N 1
ATOM 1675 C CA . LYS A 1 222 ? 6.603 0.487 4.455 1.00 87.94 222 LYS A CA 1
ATOM 1676 C C . LYS A 1 222 ? 6.548 -0.215 3.090 1.00 87.94 222 LYS A C 1
ATOM 1678 O O . LYS A 1 222 ? 7.375 0.068 2.222 1.00 87.94 222 LYS A O 1
ATOM 1683 N N . ARG A 1 223 ? 5.585 -1.123 2.884 1.00 86.94 223 ARG A N 1
ATOM 1684 C CA . ARG A 1 223 ? 5.454 -1.930 1.654 1.00 86.94 223 ARG A CA 1
ATOM 1685 C C . ARG A 1 223 ? 4.772 -1.200 0.503 1.00 86.94 223 ARG A C 1
ATOM 1687 O O . ARG A 1 223 ? 5.173 -1.394 -0.640 1.00 86.94 223 ARG A O 1
ATOM 1694 N N . ILE A 1 224 ? 3.757 -0.385 0.773 1.00 88.75 224 ILE A N 1
ATOM 1695 C CA . ILE A 1 224 ? 3.009 0.341 -0.264 1.00 88.75 224 ILE A CA 1
ATOM 1696 C C . ILE A 1 224 ? 3.572 1.745 -0.488 1.00 88.75 224 ILE A C 1
ATOM 1698 O O . ILE A 1 224 ? 3.562 2.226 -1.621 1.00 88.75 224 ILE A O 1
ATOM 1702 N N . ALA A 1 225 ? 4.103 2.383 0.560 1.00 88.62 225 ALA A N 1
ATOM 1703 C CA . ALA A 1 225 ? 4.541 3.778 0.552 1.00 88.62 225 ALA A CA 1
ATOM 1704 C C . ALA A 1 225 ? 3.441 4.739 0.055 1.00 88.62 225 ALA A C 1
ATOM 1706 O O . ALA A 1 225 ? 3.685 5.606 -0.787 1.00 88.62 225 ALA A O 1
ATOM 1707 N N . SER A 1 226 ? 2.214 4.554 0.556 1.00 92.62 226 SER A N 1
ATOM 1708 C CA . SER A 1 226 ? 1.090 5.465 0.320 1.00 92.62 226 SER A CA 1
ATOM 1709 C C . SER A 1 226 ? 0.996 6.499 1.434 1.00 92.62 226 SER A C 1
ATOM 1711 O O . SER A 1 226 ? 0.830 6.135 2.594 1.00 92.62 226 SER A O 1
ATOM 1713 N N . ASN A 1 227 ? 1.023 7.782 1.067 1.00 91.50 227 ASN A N 1
ATOM 1714 C CA . ASN A 1 227 ? 0.815 8.887 2.007 1.00 91.50 227 ASN A CA 1
ATOM 1715 C C . ASN A 1 227 ? -0.599 8.874 2.609 1.00 91.50 227 ASN A C 1
ATOM 1717 O O . ASN A 1 227 ? -0.783 9.220 3.770 1.00 91.50 227 ASN A O 1
ATOM 1721 N N . ASP A 1 228 ? -1.600 8.472 1.819 1.00 93.56 228 ASP A N 1
ATOM 1722 C CA . ASP A 1 228 ? -2.987 8.425 2.285 1.00 93.56 228 ASP A CA 1
ATOM 1723 C C . ASP A 1 228 ? -3.168 7.293 3.311 1.00 93.56 228 ASP A C 1
ATOM 1725 O O . ASP A 1 228 ? -3.890 7.456 4.289 1.00 93.56 228 ASP A O 1
ATOM 1729 N N . PHE A 1 229 ? -2.461 6.168 3.145 1.00 95.94 229 PHE A N 1
ATOM 1730 C CA . PHE A 1 229 ? -2.455 5.093 4.141 1.00 95.94 229 PHE A CA 1
ATOM 1731 C C . PHE A 1 229 ? -1.607 5.419 5.375 1.00 95.94 229 PHE A C 1
ATOM 1733 O O . PHE A 1 229 ? -1.962 5.026 6.481 1.00 95.94 229 PHE A O 1
ATOM 1740 N N . ASP A 1 230 ? -0.512 6.161 5.211 1.00 94.56 230 ASP A N 1
ATOM 1741 C CA . AS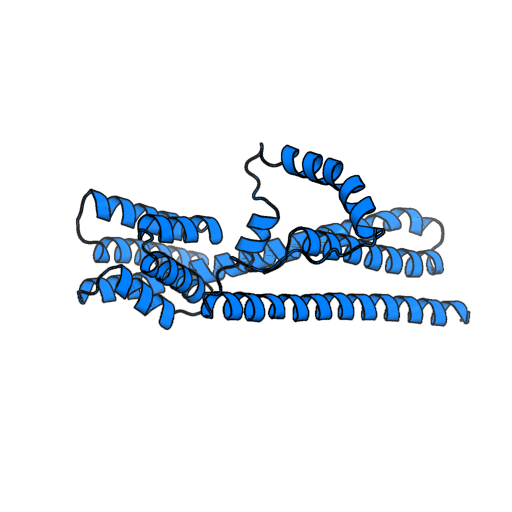P A 1 230 ? 0.307 6.635 6.332 1.00 94.56 230 ASP A CA 1
ATOM 1742 C C . ASP A 1 230 ? -0.509 7.515 7.294 1.00 94.56 230 ASP A C 1
ATOM 1744 O O . ASP A 1 230 ? -0.450 7.350 8.516 1.00 94.56 230 ASP A O 1
ATOM 1748 N N . LEU A 1 231 ? -1.375 8.371 6.738 1.00 93.25 231 LEU A N 1
ATOM 1749 C CA . LEU A 1 231 ? -2.348 9.140 7.512 1.00 93.25 231 LEU A CA 1
ATOM 1750 C C . LEU A 1 231 ? -3.304 8.229 8.296 1.00 93.25 231 LEU A C 1
ATOM 1752 O O . LEU A 1 231 ? -3.560 8.487 9.469 1.00 93.25 231 LEU A O 1
ATOM 1756 N N . VAL A 1 232 ? -3.804 7.154 7.678 1.00 95.25 232 VAL A N 1
ATOM 1757 C CA . VAL A 1 232 ? -4.687 6.174 8.337 1.00 95.25 232 VAL A CA 1
ATOM 1758 C C . VAL A 1 232 ? -3.972 5.471 9.490 1.00 95.25 232 VAL A C 1
ATOM 1760 O O . VAL A 1 232 ? -4.520 5.394 10.588 1.00 95.25 232 VAL A O 1
ATOM 1763 N N . ALA A 1 233 ? -2.751 4.978 9.266 1.00 95.44 233 ALA A N 1
ATOM 1764 C CA . ALA A 1 233 ? -1.962 4.300 10.292 1.00 95.44 233 ALA A CA 1
ATOM 1765 C C . ALA A 1 233 ? -1.654 5.233 11.475 1.00 95.44 233 ALA A C 1
ATOM 1767 O O . ALA A 1 233 ? -1.803 4.847 12.634 1.00 95.44 233 ALA A O 1
ATOM 1768 N N . THR A 1 234 ? -1.305 6.487 11.183 1.00 93.12 234 THR A N 1
ATOM 1769 C CA . THR A 1 234 ? -1.064 7.518 12.199 1.00 93.12 234 THR A CA 1
ATOM 1770 C C . THR A 1 234 ? -2.335 7.837 12.983 1.00 93.12 234 THR A C 1
ATOM 1772 O O . THR A 1 234 ? -2.314 7.875 14.212 1.00 93.12 234 THR A O 1
ATOM 1775 N N . ALA A 1 235 ? -3.462 8.014 12.291 1.00 92.44 235 ALA A N 1
ATOM 1776 C CA . ALA A 1 235 ? -4.752 8.283 12.913 1.00 92.44 235 ALA A CA 1
ATOM 1777 C C . ALA A 1 235 ? -5.193 7.138 13.839 1.00 92.44 235 ALA A C 1
ATOM 1779 O O . ALA A 1 235 ? -5.671 7.394 14.944 1.00 92.44 235 ALA A O 1
ATOM 1780 N N . TYR A 1 236 ? -4.969 5.885 13.429 1.00 94.25 236 TYR A N 1
ATOM 1781 C CA . TYR A 1 236 ? -5.193 4.714 14.274 1.00 94.25 236 TYR A CA 1
ATOM 1782 C C . TYR A 1 236 ? -4.314 4.733 15.533 1.00 94.25 236 TYR A C 1
ATOM 1784 O O . TYR A 1 236 ? -4.822 4.547 16.636 1.00 94.25 236 TYR A O 1
ATOM 1792 N N . SER A 1 237 ? -3.014 5.006 15.394 1.00 92.75 237 SER A N 1
ATOM 1793 C CA . SER A 1 237 ? -2.086 5.021 16.533 1.00 92.75 237 SER A CA 1
ATOM 1794 C C . SER A 1 237 ? -2.421 6.119 17.556 1.00 92.75 237 SER A C 1
ATOM 1796 O O . SER A 1 237 ? -2.424 5.893 18.772 1.00 92.75 237 SER A O 1
ATOM 1798 N N . ILE A 1 238 ? -2.808 7.304 17.066 1.00 92.44 238 ILE A N 1
ATOM 1799 C CA . ILE A 1 238 ? -3.312 8.401 17.903 1.00 92.44 238 ILE A CA 1
ATOM 1800 C C . ILE A 1 238 ? -4.601 7.980 18.613 1.00 92.44 238 ILE A C 1
ATOM 1802 O O . ILE A 1 238 ? -4.698 8.134 19.830 1.00 92.44 238 ILE A O 1
ATOM 1806 N N . HIS A 1 239 ? -5.567 7.406 17.887 1.00 91.94 239 HIS A N 1
ATOM 1807 C 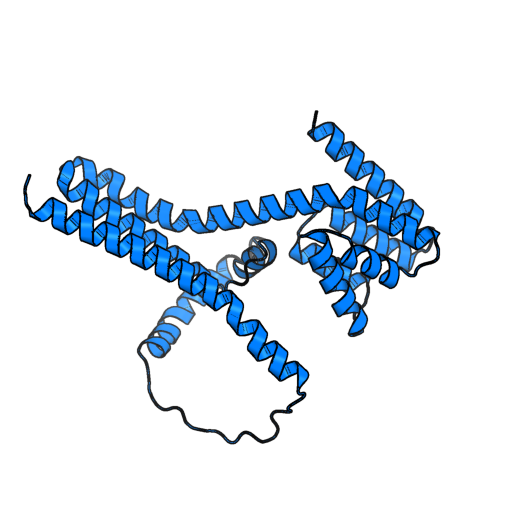CA . HIS A 1 239 ? -6.817 6.905 18.467 1.00 91.94 239 HIS A CA 1
ATOM 1808 C C . HIS A 1 239 ? -6.564 5.855 19.550 1.00 91.94 239 HIS A C 1
ATOM 1810 O O . HIS A 1 239 ? -7.188 5.897 20.606 1.00 91.94 239 HIS A O 1
ATOM 1816 N N . ARG A 1 240 ? -5.609 4.948 19.340 1.00 91.19 240 ARG A N 1
ATOM 1817 C CA . ARG A 1 240 ? -5.267 3.914 20.319 1.00 91.19 240 ARG A CA 1
ATOM 1818 C C . ARG A 1 240 ? -4.722 4.494 21.627 1.00 91.19 240 ARG A C 1
ATOM 1820 O O . ARG A 1 240 ? -4.931 3.890 22.677 1.00 91.19 240 ARG A O 1
ATOM 1827 N N . THR A 1 241 ? -4.047 5.642 21.559 1.00 90.75 241 THR A N 1
ATOM 1828 C CA . THR A 1 241 ? -3.422 6.310 22.711 1.00 90.75 241 THR A CA 1
ATOM 1829 C C . THR A 1 241 ? -4.381 7.267 23.422 1.00 90.75 241 THR A C 1
ATOM 1831 O O . THR A 1 241 ? -4.455 7.273 24.647 1.00 90.75 241 THR A O 1
ATOM 1834 N N . VAL A 1 242 ? -5.107 8.086 22.658 1.00 92.25 242 VAL A N 1
ATOM 1835 C CA . VAL A 1 242 ? -5.975 9.161 23.174 1.00 92.25 242 VAL A CA 1
ATOM 1836 C C . VAL A 1 242 ? -7.416 8.683 23.387 1.00 92.25 242 VAL A C 1
ATOM 1838 O O . VAL A 1 242 ? -8.131 9.212 24.235 1.00 92.25 242 VAL A O 1
ATOM 1841 N N . GLY A 1 243 ? -7.849 7.665 22.643 1.00 86.94 243 GLY A N 1
ATOM 1842 C CA . GLY A 1 243 ? -9.236 7.213 22.576 1.00 86.94 243 GLY A CA 1
ATOM 1843 C C . GLY A 1 243 ? -10.068 7.982 21.542 1.00 86.94 243 GLY A C 1
ATOM 1844 O O . GLY A 1 243 ? -9.545 8.697 20.687 1.00 86.94 243 GLY A O 1
ATOM 1845 N N . GLY A 1 244 ? -11.391 7.809 21.605 1.00 89.56 244 GLY A N 1
ATOM 1846 C CA . GLY A 1 244 ? -12.363 8.475 20.728 1.00 89.56 244 GLY A CA 1
ATOM 1847 C C . GLY A 1 244 ? -13.098 7.522 19.783 1.00 89.56 244 GLY A C 1
ATOM 1848 O O . GLY A 1 244 ? -13.111 6.305 19.984 1.00 89.56 244 GLY A O 1
ATOM 1849 N N . ASN A 1 245 ? -13.720 8.074 18.740 1.00 92.25 245 ASN A N 1
ATOM 1850 C CA . ASN A 1 245 ? -14.486 7.313 17.756 1.00 92.25 245 ASN A CA 1
ATOM 1851 C C . ASN A 1 245 ? -13.659 7.063 16.485 1.00 92.25 245 ASN A C 1
ATOM 1853 O O . ASN A 1 245 ? -13.655 7.872 15.558 1.00 92.25 245 ASN A O 1
ATOM 1857 N N . LEU A 1 246 ? -12.964 5.922 16.426 1.00 93.56 246 LEU A N 1
ATOM 1858 C CA . LEU A 1 246 ? -12.157 5.549 15.258 1.00 93.56 246 LEU A CA 1
ATOM 1859 C C . LEU A 1 246 ? -12.984 5.493 13.972 1.00 93.56 246 LEU A C 1
ATOM 1861 O O . LEU A 1 246 ? -12.488 5.867 12.915 1.00 93.56 246 LEU A O 1
ATOM 1865 N N . ALA A 1 247 ? -14.240 5.049 14.048 1.00 95.19 247 ALA A N 1
ATOM 1866 C CA . ALA A 1 247 ? -15.083 4.949 12.865 1.00 95.19 247 ALA A CA 1
ATOM 1867 C C . ALA A 1 247 ? -15.336 6.323 12.228 1.00 95.19 247 ALA A C 1
ATOM 1869 O O . ALA A 1 247 ? -15.278 6.451 11.009 1.00 95.19 247 ALA A O 1
ATOM 1870 N N . GLU A 1 248 ? -15.549 7.353 13.047 1.00 95.56 248 GLU A N 1
ATOM 1871 C CA . GLU A 1 248 ? -15.709 8.734 12.582 1.00 95.56 248 GLU A CA 1
ATOM 1872 C C . GLU A 1 248 ? -14.413 9.288 11.974 1.00 95.56 248 GLU A C 1
ATOM 1874 O O . GLU A 1 248 ? -14.435 9.900 10.906 1.00 95.56 248 GLU A O 1
ATOM 1879 N N . ILE A 1 249 ? -13.264 9.014 12.601 1.00 95.19 249 ILE A N 1
ATOM 1880 C CA . ILE A 1 249 ? -11.952 9.411 12.068 1.00 95.19 249 ILE A CA 1
ATOM 1881 C C . ILE A 1 249 ? -11.724 8.789 10.682 1.00 95.19 249 ILE A C 1
ATOM 1883 O O . ILE A 1 249 ? -11.333 9.485 9.743 1.00 95.19 249 ILE A O 1
ATOM 1887 N N . LEU A 1 250 ? -11.998 7.491 10.535 1.00 95.50 250 LEU A N 1
ATOM 1888 C CA . LEU A 1 250 ? -11.841 6.784 9.265 1.00 95.50 250 LEU A CA 1
ATOM 1889 C C . LEU A 1 250 ? -12.820 7.287 8.197 1.00 95.50 250 LEU A C 1
ATOM 1891 O O . LEU A 1 250 ? -12.413 7.411 7.045 1.00 95.50 250 LEU A O 1
ATOM 1895 N N . ASP A 1 251 ? -14.060 7.634 8.558 1.00 96.25 251 ASP A N 1
ATOM 1896 C CA . ASP A 1 251 ? -15.023 8.241 7.629 1.00 96.25 251 ASP A CA 1
ATOM 1897 C C . ASP A 1 251 ? -14.558 9.602 7.108 1.00 96.25 251 ASP A C 1
ATOM 1899 O O . ASP A 1 251 ? -14.637 9.861 5.905 1.00 96.25 251 ASP A O 1
ATOM 1903 N N . ASN A 1 252 ? -14.026 10.453 7.987 1.00 95.50 252 ASN A N 1
ATOM 1904 C CA . ASN A 1 252 ? -13.501 11.764 7.606 1.00 95.50 252 ASN A CA 1
ATOM 1905 C C . ASN A 1 252 ? -12.305 11.636 6.648 1.00 95.50 252 ASN A C 1
ATOM 1907 O O . ASN A 1 252 ? -12.213 12.355 5.645 1.00 95.50 252 ASN A O 1
ATOM 1911 N N . ILE A 1 253 ? -11.408 10.678 6.906 1.00 95.31 253 ILE A N 1
ATOM 1912 C CA . ILE A 1 253 ? -10.292 10.370 6.001 1.00 95.31 253 ILE A CA 1
ATOM 1913 C C . ILE A 1 253 ? -10.819 9.814 4.670 1.00 95.31 253 ILE A C 1
ATOM 1915 O O . ILE A 1 253 ? -10.399 10.274 3.607 1.00 95.31 253 ILE A O 1
ATOM 1919 N N . ALA A 1 254 ? -11.770 8.876 4.704 1.00 94.94 254 ALA A N 1
ATOM 1920 C CA . ALA A 1 254 ? -12.381 8.285 3.513 1.00 94.94 254 ALA A CA 1
ATOM 1921 C C . ALA A 1 254 ? -13.037 9.343 2.615 1.00 94.94 254 ALA A C 1
ATOM 1923 O O . ALA A 1 254 ? -12.820 9.348 1.401 1.00 94.94 254 ALA A O 1
ATOM 1924 N N . TYR A 1 255 ? -13.798 10.262 3.214 1.00 94.88 255 TYR A N 1
ATOM 1925 C CA . TYR A 1 255 ? -14.409 11.396 2.526 1.00 94.88 255 TYR A CA 1
ATOM 1926 C C . TYR A 1 255 ? -13.351 12.273 1.851 1.00 94.88 255 TYR A C 1
ATOM 1928 O O . TYR A 1 255 ? -13.435 12.535 0.653 1.00 94.88 255 TYR A O 1
ATOM 1936 N N . THR A 1 256 ? -12.301 12.643 2.587 1.00 93.75 256 THR A N 1
ATOM 1937 C CA . THR A 1 256 ? -11.214 13.488 2.072 1.00 93.75 256 THR A CA 1
ATOM 1938 C C . THR A 1 256 ? -10.473 12.832 0.901 1.00 93.75 256 THR A C 1
ATOM 1940 O O . THR A 1 256 ? -10.143 13.494 -0.086 1.00 93.75 256 THR A O 1
ATOM 1943 N N . ILE A 1 257 ? -10.213 11.523 0.982 1.00 92.44 257 ILE A N 1
ATOM 1944 C CA . ILE A 1 257 ? -9.567 10.767 -0.100 1.00 92.44 257 ILE A CA 1
ATOM 1945 C C . ILE A 1 257 ? -10.468 10.728 -1.336 1.00 92.44 257 ILE A C 1
ATOM 1947 O O . ILE A 1 257 ? -9.992 11.016 -2.434 1.00 92.44 257 ILE A O 1
ATOM 1951 N N . ARG A 1 258 ? -11.759 10.406 -1.176 1.00 90.31 258 ARG A N 1
ATOM 1952 C CA . ARG A 1 258 ? -12.708 10.359 -2.299 1.00 90.31 258 ARG A CA 1
ATOM 1953 C C . ARG A 1 258 ? -12.844 11.707 -2.991 1.00 90.31 258 ARG A C 1
ATOM 1955 O O . ARG A 1 258 ? -12.786 11.752 -4.216 1.00 90.31 258 ARG A O 1
ATOM 1962 N N . GLU A 1 259 ? -12.943 12.788 -2.224 1.00 91.44 259 GLU A N 1
ATOM 1963 C CA . GLU A 1 259 ? -13.047 14.138 -2.780 1.00 91.44 259 GLU A CA 1
ATOM 1964 C C . GLU A 1 259 ? -11.800 14.495 -3.599 1.00 91.44 259 GLU A C 1
ATOM 1966 O O . GLU A 1 259 ? -11.889 14.942 -4.742 1.00 91.44 259 GLU A O 1
ATOM 1971 N N . ARG A 1 260 ? -10.610 14.169 -3.082 1.00 89.62 260 ARG A N 1
ATOM 1972 C CA . ARG A 1 260 ? -9.354 14.335 -3.825 1.00 89.62 260 ARG A CA 1
ATOM 1973 C C . ARG A 1 260 ? -9.312 13.500 -5.108 1.00 89.62 260 ARG A C 1
ATOM 1975 O O . ARG A 1 260 ? -8.749 13.953 -6.103 1.00 89.62 260 ARG A O 1
ATOM 1982 N N . VAL A 1 261 ? -9.816 12.266 -5.082 1.00 85.44 261 VAL A N 1
ATOM 1983 C CA . VAL A 1 261 ? -9.847 11.391 -6.266 1.00 85.44 261 VAL A CA 1
ATOM 1984 C C . VAL A 1 261 ? -10.817 11.935 -7.312 1.00 85.44 261 VAL A C 1
ATOM 1986 O O . VAL A 1 261 ? -10.455 11.955 -8.486 1.00 85.44 261 VAL A O 1
ATOM 1989 N N . ARG A 1 262 ? -11.988 12.431 -6.894 1.00 85.62 262 ARG A N 1
ATOM 1990 C CA . ARG A 1 262 ? -12.982 13.057 -7.772 1.00 85.62 262 ARG A CA 1
ATOM 1991 C C . ARG A 1 262 ? -12.409 14.276 -8.493 1.00 85.62 262 ARG A C 1
ATOM 1993 O O . ARG A 1 262 ? -12.429 14.302 -9.715 1.00 85.62 262 ARG A O 1
ATOM 2000 N N . ILE A 1 263 ? -11.796 15.204 -7.755 1.00 89.25 263 ILE A N 1
ATOM 2001 C CA . ILE A 1 263 ? -11.189 16.424 -8.319 1.00 89.25 263 ILE A CA 1
ATOM 2002 C C . ILE A 1 263 ? -10.061 16.103 -9.314 1.00 89.25 263 ILE A C 1
ATOM 2004 O O . ILE A 1 263 ? -9.829 16.853 -10.248 1.00 89.25 263 ILE A O 1
ATOM 2008 N N . LYS A 1 264 ? -9.327 14.997 -9.126 1.00 80.19 264 LYS A N 1
ATOM 2009 C CA . LYS A 1 264 ? -8.273 14.564 -10.065 1.00 80.19 264 LYS A CA 1
ATOM 2010 C C . LYS A 1 264 ? -8.803 13.820 -11.295 1.00 80.19 264 LYS A C 1
ATOM 2012 O O . LYS A 1 264 ? -8.012 13.529 -12.193 1.00 80.19 264 LYS A O 1
ATOM 2017 N N . GLY A 1 265 ? -10.059 13.380 -11.256 1.00 72.50 265 GLY A N 1
ATOM 2018 C CA . GLY A 1 265 ? -10.728 12.674 -12.347 1.00 72.50 265 GLY A CA 1
ATOM 2019 C C . GLY A 1 265 ? -11.502 13.596 -13.290 1.00 72.50 265 GLY A C 1
ATOM 2020 O O . GLY A 1 265 ? -11.813 13.162 -14.398 1.00 72.50 265 GLY A O 1
ATOM 2021 N N . GLU A 1 266 ? -11.791 14.822 -12.848 1.00 51.47 266 GLU A N 1
ATOM 2022 C CA . GLU A 1 266 ? -12.288 15.951 -13.649 1.00 51.47 266 GLU A CA 1
ATOM 2023 C C . GLU A 1 266 ? -11.119 16.706 -14.309 1.00 51.47 266 GLU A C 1
ATOM 2025 O O . GLU A 1 266 ? -11.286 17.123 -15.477 1.00 51.47 266 GLU A O 1
#

Mean predicted aligned error: 15.67 Å

Nearest PDB structures (foldseek):
  4e18-assembly1_A  TM=2.644E-01  e=1.764E+00  Gallus gallus
  2gdc-assembly1_A  TM=2.168E-01  e=2.921E+00  Gallus gallus
  3jb9-assembly1_R  TM=1.739E-01  e=8.387E+00  Schizosaccharomyces pombe 972h-